Protein AF-0000000074029445 (afdb_homodimer)

Foldseek 3Di:
DPQQDKWKKKFKFFADPPPVVVLVVVCVVVVFAWLAKDWDDDPPDRIIMMITIGRHPPCVVVSQVVLVPDPGTDDMDIDDPDDPCCRVCVVCVVVVND/DPQQDKWKKKFKFFADPPPVVVLVVVCVVVVFAWLAKDWDDDPPDRIIMMITIGRHPPCVVVSQVVLVPDPGTDDMDIDDPDDPCCRVCVVCVVVVND

Solvent-accessible surface area (backbone atoms only — not comparable to full-atom values): 10536 Å² total; per-residue (Å²): 128,80,69,62,54,70,39,39,39,33,33,34,27,52,61,55,79,44,43,67,25,53,57,39,36,50,32,39,76,68,67,40,57,74,60,28,38,42,30,12,40,38,84,97,55,64,34,24,46,33,38,37,33,26,57,41,76,85,46,60,70,57,50,54,55,58,49,64,68,38,84,54,42,76,44,76,46,76,44,85,70,52,52,71,62,52,39,62,36,44,66,36,60,33,57,66,52,124,128,78,69,62,54,72,40,39,40,34,34,34,28,53,60,55,81,43,44,66,24,55,57,38,37,50,32,39,77,66,67,41,57,74,58,27,38,41,29,12,39,39,84,98,55,66,34,24,45,34,37,36,34,27,57,41,76,83,46,60,70,59,50,53,54,57,49,65,67,38,84,53,43,75,42,76,46,75,45,84,70,53,51,71,62,53,39,62,36,44,66,38,60,31,58,65,51,124

pLDDT: mean 91.28, std 11.74, range [33.97, 98.44]

Nearest PDB structures (foldseek):
  5ypw-assembly3_E  TM=9.072E-01  e=1.483E-10  Escherichia coli O157:H7
  6lpi-assembly2_F  TM=9.241E-01  e=6.689E-09  Escherichia coli K-12
  2lvw-assembly1_B  TM=7.719E-01  e=8.130E-08  Escherichia coli K-12
  2pc6-assembly2_D  TM=9.118E-01  e=1.210E-04  Nitrosomonas europaea ATCC 19718
  5l3p-assembly1_z  TM=7.643E-01  e=1.077E-03  Escherichia coli

Structure (mmCIF, N/CA/C/O backbone):
data_AF-0000000074029445-model_v1
#
loop_
_entity.id
_entity.type
_entity.pdbx_description
1 polymer 'Acetolactate synthase small subunit'
#
loop_
_atom_site.group_PDB
_atom_site.id
_atom_site.type_symbol
_atom_site.label_atom_id
_atom_site.label_alt_id
_atom_site.label_comp_id
_atom_site.label_asym_id
_atom_site.label_entity_id
_atom_site.label_seq_id
_atom_site.pdbx_PDB_ins_code
_atom_site.Cartn_x
_atom_site.Cartn_y
_atom_site.Cartn_z
_atom_site.occupancy
_atom_site.B_iso_or_equiv
_atom_site.auth_seq_id
_atom_site.auth_comp_id
_atom_site.auth_asym_id
_atom_site.auth_atom_id
_atom_site.pdbx_PDB_model_num
ATOM 1 N N . MET A 1 1 ? -9.711 -29.031 -3.045 1 33.97 1 MET A N 1
ATOM 2 C CA . MET A 1 1 ? -9.586 -27.734 -3.693 1 33.97 1 MET A CA 1
ATOM 3 C C . MET A 1 1 ? -8.484 -26.906 -3.045 1 33.97 1 MET A C 1
ATOM 5 O O . MET A 1 1 ? -8.602 -26.5 -1.887 1 33.97 1 MET A O 1
ATOM 9 N N . ASP A 1 2 ? -7.293 -27.266 -3.244 1 42.59 2 ASP A N 1
ATOM 10 C CA . ASP A 1 2 ? -6.035 -26.891 -2.605 1 42.59 2 ASP A CA 1
ATOM 11 C C . ASP A 1 2 ? -5.93 -25.375 -2.436 1 42.59 2 ASP A C 1
ATOM 13 O O . ASP A 1 2 ? -6.113 -24.625 -3.395 1 42.59 2 ASP A O 1
ATOM 17 N N . LYS A 1 3 ? -6.605 -24.828 -1.457 1 50.34 3 LYS A N 1
ATOM 18 C CA . LYS A 1 3 ? -6.766 -23.406 -1.164 1 50.34 3 LYS A CA 1
ATOM 19 C C . LYS A 1 3 ? -5.562 -22.609 -1.658 1 50.34 3 LYS A C 1
ATOM 21 O O . LYS A 1 3 ? -4.418 -22.984 -1.422 1 50.34 3 LYS A O 1
ATOM 26 N N . ALA A 1 4 ? -5.688 -22.031 -2.793 1 56.91 4 ALA A N 1
ATOM 27 C CA . ALA A 1 4 ? -4.609 -21.219 -3.361 1 56.91 4 ALA A CA 1
ATOM 28 C C . ALA A 1 4 ? -3.844 -20.484 -2.268 1 56.91 4 ALA A C 1
ATOM 30 O O . ALA A 1 4 ? -4.422 -20.094 -1.248 1 56.91 4 ALA A O 1
ATOM 31 N N . LYS A 1 5 ? -2.596 -20.891 -2.098 1 80.44 5 LYS A N 1
ATOM 32 C CA . LYS A 1 5 ? -1.743 -20.391 -1.024 1 80.44 5 LYS A CA 1
ATOM 33 C C . LYS A 1 5 ? -1.28 -18.969 -1.31 1 80.44 5 LYS A C 1
ATOM 35 O O . LYS A 1 5 ? -1.051 -18.609 -2.465 1 80.44 5 LYS A O 1
ATOM 40 N N . ASP A 1 6 ? -1.439 -18.094 -0.413 1 89.62 6 ASP A N 1
ATOM 41 C CA . ASP A 1 6 ? -0.917 -16.734 -0.501 1 89.62 6 ASP A CA 1
ATOM 42 C C . ASP A 1 6 ? 0.598 -16.734 -0.686 1 89.62 6 ASP A C 1
ATOM 44 O O . ASP A 1 6 ? 1.29 -17.625 -0.168 1 89.62 6 ASP A O 1
ATOM 48 N N . VAL A 1 7 ? 1.01 -15.93 -1.519 1 94.81 7 VAL A N 1
ATOM 49 C CA . VAL A 1 7 ? 2.438 -15.711 -1.737 1 94.81 7 VAL A CA 1
ATOM 50 C C . VAL A 1 7 ? 2.801 -14.266 -1.415 1 94.81 7 VAL A C 1
ATOM 52 O O . VAL A 1 7 ? 1.994 -13.359 -1.623 1 94.81 7 VAL A O 1
ATOM 55 N N . ILE A 1 8 ? 3.969 -14.109 -0.871 1 97.25 8 ILE A N 1
ATOM 56 C CA . ILE A 1 8 ? 4.453 -12.758 -0.604 1 97.25 8 ILE A CA 1
ATOM 57 C C . ILE A 1 8 ? 5.602 -12.43 -1.555 1 97.25 8 ILE A C 1
ATOM 59 O O . ILE A 1 8 ? 6.598 -13.156 -1.615 1 97.25 8 ILE A O 1
ATOM 63 N N . ILE A 1 9 ? 5.387 -11.352 -2.291 1 97.56 9 ILE A N 1
ATOM 64 C CA . ILE A 1 9 ? 6.461 -10.805 -3.113 1 97.56 9 ILE A CA 1
ATOM 65 C C . ILE A 1 9 ? 7.113 -9.625 -2.398 1 97.56 9 ILE A C 1
ATOM 67 O O . ILE A 1 9 ? 6.422 -8.742 -1.884 1 97.56 9 ILE A O 1
ATOM 71 N N . GLN A 1 10 ? 8.383 -9.625 -2.252 1 98.19 10 GLN A N 1
ATOM 72 C CA . GLN A 1 10 ? 9.125 -8.523 -1.638 1 98.19 10 GLN A CA 1
ATOM 73 C C . GLN A 1 10 ? 9.852 -7.695 -2.691 1 98.19 10 GLN A C 1
ATOM 75 O O . GLN A 1 10 ? 10.406 -8.242 -3.65 1 98.19 10 GLN A O 1
ATOM 80 N N . LEU A 1 11 ? 9.82 -6.355 -2.5 1 98.38 11 LEU A N 1
ATOM 81 C CA . LEU A 1 11 ? 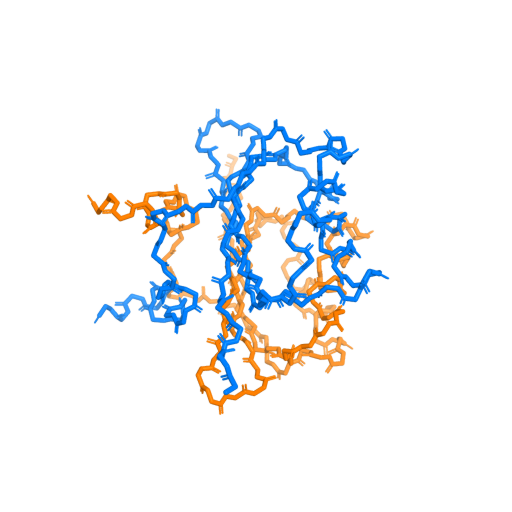10.406 -5.41 -3.443 1 98.38 11 LEU A CA 1
ATOM 82 C C . LEU A 1 11 ? 11.211 -4.34 -2.713 1 98.38 11 LEU A C 1
ATOM 84 O O . LEU A 1 11 ? 10.859 -3.939 -1.603 1 98.38 11 LEU A O 1
ATOM 88 N N . THR A 1 12 ? 12.266 -3.922 -3.377 1 98.31 12 THR A N 1
ATOM 89 C CA . THR A 1 12 ? 12.891 -2.631 -3.092 1 98.31 12 THR A CA 1
ATOM 90 C C . THR A 1 12 ? 12.602 -1.637 -4.215 1 98.31 12 THR A C 1
ATOM 92 O O . THR A 1 12 ? 12.828 -1.937 -5.387 1 98.31 12 THR A O 1
ATOM 95 N N . VAL A 1 13 ? 12.062 -0.475 -3.797 1 98 13 VAL A N 1
ATOM 96 C CA . VAL A 1 13 ? 11.633 0.455 -4.836 1 98 13 VAL A CA 1
ATOM 97 C C . VAL A 1 13 ? 12.141 1.86 -4.512 1 98 13 VAL A C 1
ATOM 99 O O . VAL A 1 13 ? 12.445 2.166 -3.357 1 98 13 VAL A O 1
ATOM 102 N N . ASN A 1 14 ? 12.297 2.688 -5.57 1 96.38 14 ASN A N 1
ATOM 103 C CA . ASN A 1 14 ? 12.508 4.109 -5.332 1 96.38 14 ASN A CA 1
ATOM 104 C C . ASN A 1 14 ? 11.305 4.746 -4.641 1 96.38 14 ASN A C 1
ATOM 106 O O . ASN A 1 14 ? 10.156 4.406 -4.941 1 96.38 14 ASN A O 1
ATOM 110 N N . ASN A 1 15 ? 11.719 5.641 -3.693 1 91.38 15 ASN A N 1
ATOM 111 C CA . ASN A 1 15 ? 10.672 6.27 -2.9 1 91.38 15 ASN A CA 1
ATOM 112 C C . ASN A 1 15 ? 10.312 7.652 -3.441 1 91.38 15 ASN A C 1
ATOM 114 O O . ASN A 1 15 ? 10.898 8.656 -3.037 1 91.38 15 ASN A O 1
ATOM 118 N N . HIS A 1 16 ? 9.391 7.82 -4.316 1 88.88 16 HIS A N 1
ATOM 119 C CA . HIS A 1 16 ? 8.859 9.094 -4.793 1 88.88 16 HIS A CA 1
ATOM 120 C C . HIS A 1 16 ? 7.43 8.938 -5.305 1 88.88 16 HIS A C 1
ATOM 122 O O . HIS A 1 16 ? 6.957 7.816 -5.508 1 88.88 16 HIS A O 1
ATOM 128 N N . ALA A 1 17 ? 6.887 10.055 -5.535 1 86.12 17 ALA A N 1
ATOM 129 C CA . ALA A 1 17 ? 5.496 10.109 -5.98 1 86.12 17 ALA A CA 1
ATOM 130 C C . ALA A 1 17 ? 5.32 9.383 -7.312 1 86.12 17 ALA A C 1
ATOM 132 O O . ALA A 1 17 ? 6.109 9.578 -8.242 1 86.12 17 ALA A O 1
ATOM 133 N N . GLY A 1 18 ? 4.402 8.43 -7.336 1 91.81 18 GLY A N 1
ATOM 134 C CA . GLY A 1 18 ? 4.098 7.738 -8.578 1 91.81 18 GLY A CA 1
ATOM 135 C C . GLY A 1 18 ? 4.469 6.27 -8.555 1 91.81 18 GLY A C 1
ATOM 136 O O . GLY A 1 18 ? 3.854 5.457 -9.25 1 91.81 18 GLY A O 1
ATOM 137 N N . VAL A 1 19 ? 5.473 5.969 -7.82 1 94.88 19 VAL A N 1
ATOM 138 C CA . VAL A 1 19 ? 5.949 4.59 -7.805 1 94.88 19 VAL A CA 1
ATOM 139 C C . VAL A 1 19 ? 4.848 3.668 -7.285 1 94.88 19 VAL A C 1
ATOM 141 O O . VAL A 1 19 ? 4.535 2.652 -7.906 1 94.88 19 VAL A O 1
ATOM 144 N N . MET A 1 20 ? 4.242 4.012 -6.105 1 94.19 20 MET A N 1
ATOM 145 C CA . MET A 1 20 ? 3.182 3.195 -5.527 1 94.19 20 MET A CA 1
ATOM 146 C C . MET A 1 20 ? 2.016 3.047 -6.5 1 94.19 20 MET A C 1
ATOM 148 O O . MET A 1 20 ? 1.471 1.953 -6.66 1 94.19 20 MET A O 1
ATOM 152 N N . SER A 1 21 ? 1.685 4.078 -7.172 1 94.81 21 SER A N 1
ATOM 153 C CA . SER A 1 21 ? 0.575 4.047 -8.125 1 94.81 21 SER A CA 1
ATOM 154 C C . SER A 1 21 ? 0.894 3.154 -9.32 1 94.81 21 SER A C 1
ATOM 156 O O . SER A 1 21 ? 0.022 2.441 -9.812 1 94.81 21 SER A O 1
ATOM 158 N N . ASN A 1 22 ? 2.096 3.236 -9.789 1 95.75 22 ASN A N 1
ATOM 159 C CA . ASN A 1 22 ? 2.51 2.385 -10.898 1 95.75 22 ASN A CA 1
ATOM 160 C C . ASN A 1 22 ? 2.443 0.907 -10.531 1 95.75 22 ASN A C 1
ATOM 162 O O . ASN A 1 22 ? 1.92 0.093 -11.297 1 95.75 22 ASN A O 1
ATOM 166 N N . ILE A 1 23 ? 2.9 0.584 -9.422 1 96.44 23 ILE A N 1
ATOM 167 C CA . ILE A 1 23 ? 2.939 -0.804 -8.977 1 96.44 23 ILE A CA 1
ATOM 168 C C . ILE A 1 23 ? 1.517 -1.316 -8.766 1 96.44 23 ILE A C 1
ATOM 170 O O . ILE A 1 23 ? 1.14 -2.361 -9.305 1 96.44 23 ILE A O 1
ATOM 174 N N . THR A 1 24 ? 0.685 -0.585 -8.008 1 95.56 24 THR A N 1
ATOM 175 C CA . THR A 1 24 ? -0.676 -1.043 -7.754 1 95.56 24 THR A CA 1
ATOM 176 C C . THR A 1 24 ? -1.501 -1.033 -9.039 1 95.56 24 THR A C 1
ATOM 178 O O . THR A 1 24 ? -2.395 -1.864 -9.219 1 95.56 24 THR A O 1
ATOM 181 N N . GLY A 1 25 ? -1.19 -0.139 -9.891 1 95.44 25 GLY A N 1
ATOM 182 C CA . GLY A 1 25 ? -1.844 -0.1 -11.188 1 95.44 25 GLY A CA 1
ATOM 183 C C . GLY A 1 25 ? -1.677 -1.384 -11.977 1 95.44 25 GLY A C 1
ATOM 184 O O . GLY A 1 25 ? -2.605 -1.825 -12.664 1 95.44 25 GLY A O 1
ATOM 185 N N . LEU A 1 26 ? -0.556 -1.95 -11.914 1 94.81 26 LEU A N 1
ATOM 186 C CA . LEU A 1 26 ? -0.286 -3.217 -12.586 1 94.81 26 LEU A CA 1
ATOM 187 C C . LEU A 1 26 ? -1.284 -4.285 -12.156 1 94.81 26 LEU A C 1
ATOM 189 O O . LEU A 1 26 ? -1.782 -5.047 -12.984 1 94.81 26 LEU A O 1
ATOM 193 N N . PHE A 1 27 ? -1.606 -4.328 -10.906 1 93.81 27 PHE A N 1
ATOM 194 C CA . PHE A 1 27 ? -2.484 -5.355 -10.359 1 93.81 27 PHE A CA 1
ATOM 195 C C . PHE A 1 27 ? -3.924 -5.129 -10.805 1 93.81 27 PHE A C 1
ATOM 197 O O . PHE A 1 27 ? -4.668 -6.09 -11.031 1 93.81 27 PHE A O 1
ATOM 204 N N . THR A 1 28 ? -4.266 -3.943 -10.906 1 93.06 28 THR A N 1
ATOM 205 C CA . THR A 1 28 ? -5.609 -3.625 -11.383 1 93.06 28 THR A CA 1
ATOM 206 C C . THR A 1 28 ? -5.734 -3.895 -12.875 1 93.06 28 THR A C 1
ATOM 208 O O . THR A 1 28 ? -6.688 -4.539 -13.32 1 93.06 28 THR A O 1
ATOM 211 N N . ARG A 1 29 ? -4.785 -3.52 -13.656 1 92 29 ARG A N 1
ATOM 212 C CA . ARG A 1 29 ? -4.809 -3.619 -15.117 1 92 29 ARG A CA 1
ATOM 213 C C . ARG A 1 29 ? -4.742 -5.074 -15.562 1 92 29 ARG A C 1
ATOM 215 O O . ARG A 1 29 ? -5.422 -5.469 -16.516 1 92 29 ARG A O 1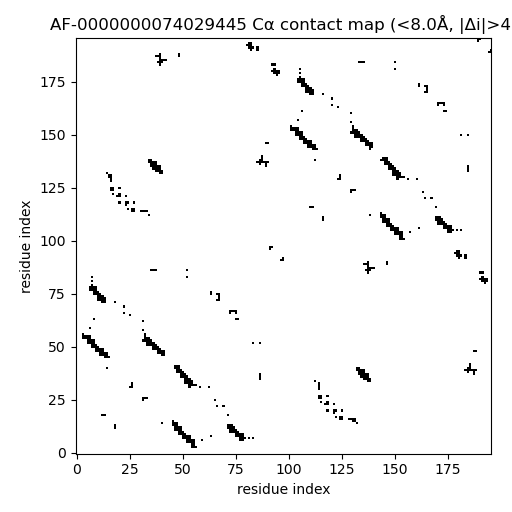
ATOM 222 N N . ARG A 1 30 ? -4.039 -5.906 -14.805 1 89.38 30 ARG A N 1
ATOM 223 C CA . ARG A 1 30 ? -3.834 -7.297 -15.203 1 89.38 30 ARG A CA 1
ATOM 224 C C . ARG A 1 30 ? -4.766 -8.227 -14.43 1 89.38 30 ARG A C 1
ATOM 226 O O . ARG A 1 30 ? -4.695 -9.445 -14.586 1 89.38 30 ARG A O 1
ATOM 233 N N . ALA A 1 31 ? -5.57 -7.543 -13.602 1 88.19 31 ALA A N 1
ATOM 234 C CA . ALA A 1 31 ? -6.57 -8.281 -12.844 1 88.19 31 ALA A CA 1
ATOM 235 C C . ALA A 1 31 ? -5.914 -9.312 -11.93 1 88.19 31 ALA A C 1
ATOM 237 O O . ALA A 1 31 ? -6.324 -10.477 -11.891 1 88.19 31 ALA A O 1
ATOM 238 N N . PHE A 1 32 ? -4.703 -8.898 -11.406 1 88.12 32 PHE A N 1
ATOM 239 C CA . PHE A 1 32 ? -4.07 -9.734 -10.391 1 88.12 32 PHE A CA 1
ATOM 240 C C . PHE A 1 32 ? -4.719 -9.516 -9.031 1 88.12 32 PHE A C 1
ATOM 242 O O . PHE A 1 32 ? -5.152 -8.406 -8.719 1 88.12 32 PHE A O 1
ATOM 249 N N . ASN A 1 33 ? -4.715 -10.555 -8.266 1 86.94 33 ASN A N 1
ATOM 250 C CA . ASN A 1 33 ? -5.336 -10.5 -6.953 1 86.94 33 ASN A CA 1
ATOM 251 C C . ASN A 1 33 ? -4.367 -9.984 -5.891 1 86.94 33 ASN A C 1
ATOM 253 O O . ASN A 1 33 ? -3.555 -10.75 -5.367 1 86.94 33 ASN A O 1
ATOM 257 N N . LEU A 1 34 ? -4.434 -8.719 -5.57 1 92.69 34 LEU A N 1
ATOM 258 C CA . LEU A 1 34 ? -3.635 -8.125 -4.504 1 92.69 34 LEU A CA 1
ATOM 259 C C . LEU A 1 34 ? -4.418 -8.094 -3.193 1 92.69 34 LEU A C 1
ATOM 261 O O . LEU A 1 34 ? -5.418 -7.379 -3.08 1 92.69 34 LEU A O 1
ATOM 265 N N . GLU A 1 35 ? -3.951 -8.781 -2.186 1 91.75 35 GLU A N 1
ATOM 266 C CA . GLU A 1 35 ? -4.688 -8.953 -0.936 1 91.75 35 GLU A CA 1
ATOM 267 C C . GLU A 1 35 ? -4.211 -7.961 0.124 1 91.75 35 GLU A C 1
ATOM 269 O O . GLU A 1 35 ? -4.957 -7.625 1.046 1 91.75 35 GLU A O 1
ATOM 274 N N . GLY A 1 36 ? -2.975 -7.547 0.069 1 95.88 36 GLY A N 1
ATOM 275 C CA . GLY A 1 36 ? -2.404 -6.645 1.057 1 95.88 36 GLY A CA 1
ATOM 276 C C . GLY A 1 36 ? -1.1 -6.016 0.609 1 95.88 36 GLY A C 1
ATOM 277 O O . GLY A 1 36 ? -0.411 -6.555 -0.26 1 95.88 36 GLY A O 1
ATOM 278 N N . ILE A 1 37 ? -0.775 -4.891 1.119 1 97.88 37 ILE A N 1
ATOM 279 C CA . ILE A 1 37 ? 0.471 -4.18 0.849 1 97.88 37 ILE A CA 1
ATOM 280 C C . ILE A 1 37 ? 1.081 -3.691 2.16 1 97.88 37 ILE A C 1
ATOM 282 O O . ILE A 1 37 ? 0.386 -3.111 2.998 1 97.88 37 ILE A O 1
ATOM 286 N N . LEU A 1 38 ? 2.281 -3.973 2.408 1 98.38 38 LEU A N 1
ATOM 287 C CA . LEU A 1 38 ? 3.098 -3.371 3.457 1 98.38 38 LEU A CA 1
ATOM 288 C C . LEU A 1 38 ? 4.309 -2.658 2.861 1 98.38 38 LEU A C 1
ATOM 290 O O . LEU A 1 38 ? 5.18 -3.295 2.266 1 98.38 38 LEU A O 1
ATOM 294 N N . CYS A 1 39 ? 4.305 -1.371 2.959 1 98.31 39 CYS A N 1
ATOM 295 C CA . CYS A 1 39 ? 5.395 -0.57 2.408 1 98.31 39 CYS A CA 1
ATOM 296 C C . CYS A 1 39 ? 5.887 0.453 3.426 1 98.31 39 CYS A C 1
ATOM 298 O O . CYS A 1 39 ? 5.09 1.204 3.992 1 98.31 39 CYS A O 1
ATOM 300 N N . GLY A 1 40 ? 7.098 0.396 3.688 1 97.12 40 GLY A N 1
ATOM 301 C CA . GLY A 1 40 ? 7.738 1.315 4.617 1 97.12 40 GLY A CA 1
ATOM 302 C C . GLY A 1 40 ? 9.031 1.898 4.082 1 97.12 40 GLY A C 1
ATOM 303 O O . GLY A 1 40 ? 9.641 1.339 3.168 1 97.12 40 GLY A O 1
ATOM 304 N N . ARG A 1 41 ? 9.414 2.973 4.621 1 92.69 41 ARG A N 1
ATOM 305 C CA . ARG A 1 41 ? 10.625 3.66 4.18 1 92.69 41 ARG A CA 1
ATOM 306 C C . ARG A 1 41 ? 11.875 3.018 4.781 1 92.69 41 ARG A C 1
ATOM 308 O O . ARG A 1 41 ? 11.844 2.525 5.91 1 92.69 41 ARG A O 1
ATOM 315 N N . LEU A 1 42 ? 12.898 3.023 3.967 1 93.19 42 LEU A N 1
ATOM 316 C CA . LEU A 1 42 ? 14.203 2.654 4.496 1 93.19 42 LEU A CA 1
ATOM 317 C C . LEU A 1 42 ? 14.953 3.885 5 1 93.19 42 LEU A C 1
ATOM 319 O O . LEU A 1 42 ? 15.102 4.871 4.273 1 93.19 42 LEU A O 1
ATOM 323 N N . LYS A 1 43 ? 15.312 3.779 6.227 1 85.56 43 LYS A N 1
ATOM 324 C CA . LYS A 1 43 ? 15.922 4.914 6.91 1 85.56 43 LYS A CA 1
ATOM 325 C C . LYS A 1 43 ? 17.156 5.414 6.148 1 85.56 43 LYS A C 1
ATOM 327 O O . LYS A 1 43 ? 18 4.621 5.746 1 85.56 43 LYS A O 1
ATOM 332 N N . ASN A 1 44 ? 17.156 6.754 5.93 1 88.19 44 ASN A N 1
ATOM 333 C CA . ASN A 1 44 ? 18.297 7.457 5.344 1 88.19 44 ASN A CA 1
ATOM 334 C C . ASN A 1 44 ? 18.547 7.016 3.902 1 88.19 44 ASN A C 1
ATOM 336 O O . ASN A 1 44 ? 19.688 6.953 3.459 1 88.19 44 ASN A O 1
ATOM 340 N N . THR A 1 45 ? 17.578 6.523 3.275 1 91.5 45 THR A N 1
ATOM 341 C CA . THR A 1 45 ? 17.656 6.18 1.86 1 91.5 45 THR A CA 1
ATOM 342 C C . THR A 1 45 ? 16.5 6.805 1.082 1 91.5 45 THR A C 1
ATOM 344 O O . THR A 1 45 ? 15.602 7.41 1.673 1 91.5 45 THR A O 1
ATOM 347 N N . LYS A 1 46 ? 16.594 6.754 -0.221 1 93.06 46 LYS A N 1
ATOM 348 C CA . LYS A 1 46 ? 15.508 7.188 -1.103 1 93.06 46 LYS A CA 1
ATOM 349 C C . LYS A 1 46 ? 14.734 5.996 -1.651 1 93.06 46 LYS A C 1
ATOM 351 O O . LYS A 1 46 ? 14.188 6.055 -2.758 1 93.06 46 LYS A O 1
ATOM 356 N N . THR A 1 47 ? 14.852 4.902 -0.875 1 97 47 THR A N 1
ATOM 357 C CA . THR A 1 47 ? 14.18 3.678 -1.293 1 97 47 THR A CA 1
ATOM 358 C C . THR A 1 47 ? 13.227 3.189 -0.211 1 97 47 THR A C 1
ATOM 360 O O . THR A 1 47 ? 13.281 3.648 0.931 1 97 47 THR A O 1
ATOM 363 N N . SER A 1 48 ? 12.305 2.348 -0.601 1 97.19 48 SER A N 1
ATOM 364 C CA . SER A 1 48 ? 11.336 1.73 0.3 1 97.19 48 SER A CA 1
ATOM 365 C C . SER A 1 48 ? 11.312 0.215 0.128 1 97.19 48 SER A C 1
ATOM 367 O O . SER A 1 48 ? 1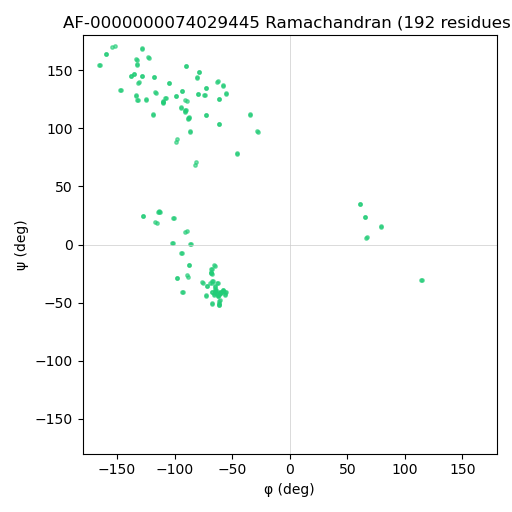1.617 -0.298 -0.95 1 97.19 48 SER A O 1
ATOM 369 N N . LYS A 1 49 ? 11.109 -0.454 1.211 1 97.69 49 LYS A N 1
ATOM 370 C CA . LYS A 1 49 ? 10.844 -1.89 1.18 1 97.69 49 LYS A CA 1
ATOM 371 C C . LYS A 1 49 ? 9.344 -2.172 1.15 1 97.69 49 LYS A C 1
ATOM 373 O O . LYS A 1 49 ? 8.578 -1.553 1.89 1 97.69 49 LYS A O 1
ATOM 378 N N . MET A 1 50 ? 8.969 -3.051 0.227 1 98.38 50 MET A N 1
ATOM 379 C CA . MET A 1 50 ? 7.551 -3.33 0.005 1 98.38 50 MET A CA 1
ATOM 380 C C . MET A 1 50 ? 7.293 -4.832 -0.022 1 98.38 50 MET A C 1
ATOM 382 O O . MET A 1 50 ? 8.086 -5.594 -0.578 1 98.38 50 MET A O 1
ATOM 386 N N . TYR A 1 51 ? 6.223 -5.23 0.575 1 98.19 51 TYR A N 1
ATOM 387 C CA . TYR A 1 51 ? 5.746 -6.609 0.568 1 98.19 51 TYR A CA 1
ATOM 388 C C . TYR A 1 51 ? 4.312 -6.688 0.051 1 98.19 51 TYR A C 1
ATOM 390 O O . TYR A 1 51 ? 3.428 -5.992 0.551 1 98.19 51 TYR A O 1
ATOM 398 N N . LEU A 1 52 ? 4.109 -7.449 -0.919 1 97.31 52 LEU A N 1
ATOM 399 C CA . LEU A 1 52 ? 2.805 -7.633 -1.543 1 97.31 52 LEU A CA 1
ATOM 400 C C . LEU A 1 52 ? 2.25 -9.023 -1.245 1 97.31 52 LEU A C 1
ATOM 402 O O . LEU A 1 52 ? 2.906 -10.031 -1.516 1 97.31 52 LEU A O 1
ATOM 406 N N . LEU A 1 53 ? 1.085 -9.039 -0.657 1 96.38 53 LEU A N 1
ATOM 407 C CA . LEU A 1 53 ? 0.393 -10.305 -0.442 1 96.38 53 LEU A CA 1
ATOM 408 C C . LEU A 1 53 ? -0.511 -10.641 -1.625 1 96.38 53 LEU A C 1
ATOM 410 O O . LEU A 1 53 ? -1.473 -9.914 -1.898 1 96.38 53 LEU A O 1
ATOM 414 N N . ILE A 1 54 ? -0.188 -11.672 -2.27 1 93.44 54 ILE A N 1
ATOM 415 C CA . ILE A 1 54 ? -0.914 -12.062 -3.475 1 93.44 54 ILE A CA 1
ATOM 416 C C . ILE A 1 54 ? -1.595 -13.406 -3.258 1 93.44 54 ILE A C 1
ATOM 418 O O . ILE A 1 54 ? -0.983 -14.344 -2.73 1 93.44 54 ILE A O 1
ATOM 422 N N . ASN A 1 55 ? -2.859 -13.43 -3.588 1 86.5 55 ASN A N 1
ATOM 423 C CA . ASN A 1 55 ? -3.5 -14.742 -3.645 1 86.5 55 ASN A CA 1
ATOM 424 C C . ASN A 1 55 ? -3.043 -15.539 -4.863 1 86.5 55 ASN A C 1
ATOM 426 O O . ASN A 1 55 ? -3.244 -15.109 -6 1 86.5 55 ASN A O 1
ATOM 430 N N . ASN A 1 56 ? -2.326 -16.547 -4.555 1 76.75 56 ASN A N 1
ATOM 431 C CA . ASN A 1 56 ? -1.665 -17.328 -5.598 1 76.75 56 ASN A CA 1
ATOM 432 C C . ASN A 1 56 ? -2.676 -17.953 -6.555 1 76.75 56 ASN A C 1
ATOM 434 O O . ASN A 1 56 ? -3.393 -18.875 -6.188 1 76.75 56 ASN A O 1
ATOM 438 N N . ASP A 1 57 ? -2.77 -17.375 -7.691 1 77.5 57 ASP A N 1
ATOM 439 C CA . ASP A 1 57 ? -3.59 -18 -8.727 1 77.5 57 ASP A CA 1
ATOM 440 C C . ASP A 1 57 ? -2.729 -18.5 -9.883 1 77.5 57 ASP A C 1
ATOM 442 O O . ASP A 1 57 ? -3.139 -18.438 -11.047 1 77.5 57 ASP A O 1
ATOM 446 N N . ASN A 1 58 ? -1.556 -18.828 -9.648 1 81.38 58 ASN A N 1
ATOM 447 C CA . ASN A 1 58 ? -0.644 -19.438 -10.602 1 81.38 58 ASN A CA 1
ATOM 448 C C . ASN A 1 58 ? -0.051 -18.406 -11.555 1 81.38 58 ASN A C 1
ATOM 450 O O . ASN A 1 58 ? 0.432 -18.75 -12.633 1 81.38 58 ASN A O 1
ATOM 454 N N . ARG A 1 59 ? -0.156 -17.203 -11.211 1 90.81 59 ARG A N 1
ATOM 455 C CA . ARG A 1 59 ? 0.355 -16.156 -12.094 1 90.81 59 ARG A CA 1
ATOM 456 C C . ARG A 1 59 ? 1.489 -15.383 -11.43 1 90.81 59 ARG A C 1
ATOM 458 O O . ARG A 1 59 ? 1.864 -14.297 -11.883 1 90.81 59 ARG A O 1
ATOM 465 N N . ILE A 1 60 ? 2.061 -15.969 -10.438 1 93.81 60 ILE A N 1
ATOM 466 C CA . ILE A 1 60 ? 3.1 -15.305 -9.656 1 93.81 60 ILE A CA 1
ATOM 467 C C . ILE A 1 60 ? 4.297 -14.992 -10.555 1 93.81 60 ILE A C 1
ATOM 469 O O . ILE A 1 60 ? 4.852 -13.891 -10.492 1 93.81 60 ILE A O 1
ATOM 473 N N . ASP A 1 61 ? 4.66 -15.914 -11.352 1 94.06 61 ASP A N 1
ATOM 474 C CA . ASP A 1 61 ? 5.793 -15.711 -12.25 1 94.06 61 ASP A CA 1
ATOM 475 C C . ASP A 1 61 ? 5.535 -14.539 -13.203 1 94.06 61 ASP A C 1
ATOM 477 O O . ASP A 1 61 ? 6.449 -13.766 -13.508 1 94.06 61 ASP A O 1
ATOM 481 N N . GLN A 1 62 ? 4.359 -14.445 -13.68 1 95.19 62 GLN A N 1
ATOM 482 C CA . GLN A 1 62 ? 3.977 -13.359 -14.57 1 95.19 62 GLN A CA 1
ATOM 483 C C . GLN A 1 62 ? 4.027 -12.016 -13.844 1 95.19 62 GLN A C 1
ATOM 485 O O . GLN A 1 62 ? 4.48 -11.016 -14.406 1 95.19 62 GLN A O 1
ATOM 490 N N . ILE A 1 63 ? 3.541 -12.078 -12.602 1 95.75 63 ILE A N 1
ATOM 491 C CA . ILE A 1 63 ? 3.547 -10.859 -11.797 1 95.75 63 ILE A CA 1
ATOM 492 C C . ILE A 1 63 ? 4.98 -10.375 -11.602 1 95.75 63 ILE A C 1
ATOM 494 O O . ILE A 1 63 ? 5.285 -9.211 -11.844 1 95.75 63 ILE A O 1
ATOM 498 N N . VAL A 1 64 ? 5.84 -11.25 -11.156 1 96.81 64 VAL A N 1
ATOM 499 C CA . VAL A 1 64 ? 7.242 -10.93 -10.914 1 96.81 64 VAL A CA 1
ATOM 500 C C . VAL A 1 64 ? 7.875 -10.383 -12.195 1 96.81 64 VAL A C 1
ATOM 502 O O . VAL A 1 64 ? 8.594 -9.383 -12.164 1 96.81 64 VAL A O 1
ATOM 505 N N . LYS A 1 65 ? 7.586 -10.984 -13.266 1 96.94 65 LYS A N 1
ATOM 506 C CA . LYS A 1 65 ? 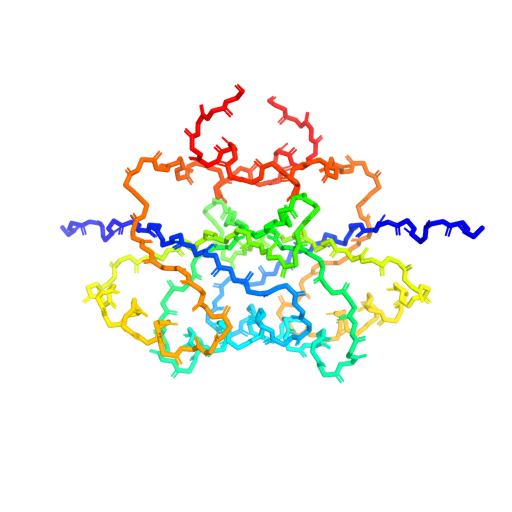8.133 -10.57 -14.555 1 96.94 65 LYS A CA 1
ATOM 507 C C . LYS A 1 65 ? 7.715 -9.141 -14.891 1 96.94 65 LYS A C 1
ATOM 509 O O . LYS A 1 65 ? 8.531 -8.344 -15.359 1 96.94 65 LYS A O 1
ATOM 514 N N . GLN A 1 66 ? 6.457 -8.828 -14.75 1 97 66 GLN A N 1
ATOM 515 C CA . GLN A 1 66 ? 5.941 -7.496 -15.055 1 97 66 GLN A CA 1
ATOM 516 C C . GLN A 1 66 ? 6.531 -6.453 -14.109 1 97 66 GLN A C 1
ATOM 518 O O . GLN A 1 66 ? 6.828 -5.328 -14.523 1 97 66 GLN A O 1
ATOM 523 N N . LEU A 1 67 ? 6.699 -6.82 -12.82 1 97.69 67 LEU A N 1
ATOM 524 C CA . LEU A 1 67 ? 7.262 -5.902 -11.836 1 97.69 67 LEU A CA 1
ATOM 525 C C . LEU A 1 67 ? 8.711 -5.562 -12.18 1 97.69 67 LEU A C 1
ATOM 527 O O . LEU A 1 67 ? 9.141 -4.422 -11.992 1 97.69 67 LEU A O 1
ATOM 531 N N . LYS A 1 68 ? 9.445 -6.492 -12.695 1 97.69 68 LYS A N 1
ATOM 532 C CA . LYS A 1 68 ? 10.852 -6.312 -13.039 1 97.69 68 LYS A CA 1
ATOM 533 C C . LYS A 1 68 ? 11.008 -5.301 -14.172 1 97.69 68 LYS A C 1
ATOM 535 O O . LYS A 1 68 ? 12.078 -4.703 -14.336 1 97.69 68 LYS A O 1
ATOM 540 N N . LYS A 1 69 ? 9.984 -5.059 -14.836 1 97.38 69 LYS A N 1
ATOM 541 C CA . LYS A 1 69 ? 10.039 -4.164 -15.992 1 97.38 69 LYS A CA 1
ATOM 542 C C . LYS A 1 69 ? 9.836 -2.711 -15.562 1 97.38 69 LYS A C 1
ATOM 544 O O . LYS A 1 69 ? 10.117 -1.789 -16.328 1 97.38 69 LYS A O 1
ATOM 549 N N . LEU A 1 70 ? 9.336 -2.533 -14.461 1 97.31 70 LEU A N 1
ATOM 550 C CA . LEU A 1 70 ? 9.086 -1.178 -13.977 1 97.31 70 LEU A CA 1
ATOM 551 C C . LEU A 1 70 ? 10.398 -0.493 -13.594 1 97.31 70 LEU A C 1
ATOM 553 O O . LEU A 1 70 ? 11.203 -1.055 -12.844 1 97.31 70 LEU A O 1
ATOM 557 N N . TYR A 1 71 ? 10.539 0.654 -13.984 1 97 71 TYR A N 1
ATOM 558 C CA . TYR A 1 71 ? 11.766 1.417 -13.812 1 97 71 TYR A CA 1
ATOM 559 C C . TYR A 1 71 ? 12.102 1.581 -12.336 1 97 71 TYR A C 1
ATOM 561 O O . TYR A 1 71 ? 13.273 1.502 -11.945 1 97 71 TYR A O 1
ATOM 569 N N . ASP A 1 72 ? 11.164 1.843 -11.539 1 97.62 72 ASP A N 1
ATOM 570 C CA . ASP A 1 72 ? 11.398 2.225 -10.148 1 97.62 72 ASP A CA 1
ATOM 571 C C . ASP A 1 72 ? 11.523 0.995 -9.258 1 97.62 72 ASP A C 1
ATOM 573 O O . ASP A 1 72 ? 11.727 1.118 -8.047 1 97.62 72 ASP A O 1
ATOM 577 N N . VAL A 1 73 ? 11.414 -0.195 -9.828 1 98.38 73 VAL A N 1
ATOM 578 C CA . VAL A 1 73 ? 11.602 -1.436 -9.086 1 98.38 73 VAL A CA 1
ATOM 579 C C . VAL A 1 73 ? 13.07 -1.862 -9.156 1 98.38 73 VAL A C 1
ATOM 581 O O . VAL A 1 73 ? 13.562 -2.227 -10.227 1 98.38 73 VAL A O 1
ATOM 584 N N . LEU A 1 74 ? 13.711 -1.846 -8.016 1 98.38 74 LEU A N 1
ATOM 585 C CA . LEU A 1 74 ? 15.141 -2.105 -7.953 1 98.38 74 LEU A CA 1
ATOM 586 C C . LEU A 1 74 ? 15.414 -3.582 -7.688 1 98.38 74 LEU A C 1
ATOM 588 O O . LEU A 1 74 ? 16.391 -4.137 -8.195 1 98.38 74 LEU A O 1
ATOM 592 N N . GLU A 1 75 ? 14.688 -4.16 -6.867 1 98.12 75 GLU A N 1
ATOM 593 C CA . GLU A 1 75 ? 14.758 -5.578 -6.531 1 98.12 75 GLU A CA 1
ATOM 594 C C . GLU A 1 75 ? 13.359 -6.188 -6.414 1 98.12 75 GLU A C 1
ATOM 596 O O . GLU A 1 75 ? 12.422 -5.52 -5.977 1 98.12 75 GLU A O 1
ATOM 601 N N . VAL A 1 76 ? 13.242 -7.41 -6.82 1 98.38 76 VAL A N 1
ATOM 602 C CA . VAL A 1 76 ? 11.984 -8.148 -6.691 1 98.38 76 VAL A CA 1
ATOM 603 C C . VAL A 1 76 ? 12.281 -9.625 -6.445 1 98.38 76 VAL A C 1
ATOM 605 O O . VAL A 1 76 ? 13.156 -10.203 -7.094 1 98.38 76 VAL A O 1
ATOM 608 N N . SER A 1 77 ? 11.602 -10.211 -5.457 1 97.25 77 SER A N 1
ATOM 609 C CA . SER A 1 77 ? 11.742 -11.633 -5.184 1 97.25 77 SER A CA 1
ATOM 610 C C . SER A 1 77 ? 10.555 -12.164 -4.383 1 97.25 77 SER A C 1
ATOM 612 O O . SER A 1 77 ? 9.781 -11.391 -3.818 1 97.25 77 SER A O 1
ATOM 614 N N . ILE A 1 78 ? 10.438 -13.469 -4.383 1 96.56 78 ILE A N 1
ATOM 615 C CA . ILE A 1 78 ? 9.445 -14.109 -3.523 1 96.56 78 ILE A CA 1
ATOM 616 C C . ILE A 1 78 ? 9.977 -14.188 -2.094 1 96.56 78 ILE A C 1
ATOM 618 O O . ILE A 1 78 ? 11.148 -14.516 -1.875 1 96.56 78 ILE A O 1
ATOM 622 N N . CYS A 1 79 ? 9.227 -13.773 -1.204 1 96.88 79 CYS A N 1
ATOM 623 C CA . CYS A 1 79 ? 9.625 -13.867 0.196 1 96.88 79 CYS A CA 1
ATOM 624 C C . CYS A 1 79 ? 9.227 -15.203 0.795 1 96.88 79 CYS A C 1
ATOM 626 O O . CYS A 1 79 ? 8.055 -15.43 1.113 1 96.88 79 CYS A O 1
ATOM 628 N N . GLU A 1 80 ? 10.141 -16.016 1.048 1 92.44 80 GLU A N 1
ATOM 629 C CA . GLU A 1 80 ? 9.875 -17.375 1.513 1 92.44 80 GLU A CA 1
ATOM 630 C C . GLU A 1 80 ? 9.773 -17.422 3.035 1 92.44 80 GLU A C 1
ATOM 632 O O . GLU A 1 80 ? 9.102 -18.297 3.588 1 92.44 80 GLU A O 1
ATOM 637 N N . ASN A 1 81 ? 10.383 -16.594 3.707 1 92.31 81 ASN A N 1
ATOM 638 C CA . ASN A 1 81 ? 10.43 -16.641 5.164 1 92.31 81 ASN A CA 1
ATOM 639 C C . ASN A 1 81 ? 9.703 -15.453 5.793 1 92.31 81 ASN A C 1
ATOM 641 O O . ASN A 1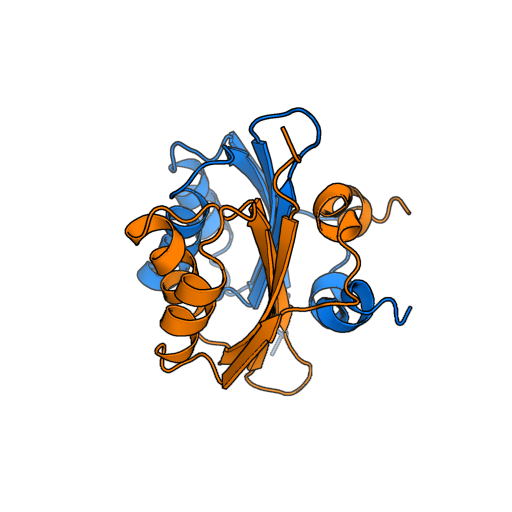 81 ? 10.039 -15.031 6.902 1 92.31 81 ASN A O 1
ATOM 645 N N . CYS A 1 82 ? 8.781 -14.992 5.121 1 95.5 82 CYS A N 1
ATOM 646 C CA . CYS A 1 82 ? 8.047 -13.844 5.641 1 95.5 82 CYS A CA 1
ATOM 647 C C . CYS A 1 82 ? 6.859 -14.289 6.48 1 95.5 82 CYS A C 1
ATOM 649 O O . CYS A 1 82 ? 6.383 -15.414 6.34 1 95.5 82 CYS A O 1
ATOM 651 N N . ASP A 1 83 ? 6.457 -13.453 7.406 1 94.62 83 ASP A N 1
ATOM 652 C CA . ASP A 1 83 ? 5.316 -13.719 8.273 1 94.62 83 ASP A CA 1
ATOM 653 C C . ASP A 1 83 ? 4.016 -13.227 7.637 1 94.62 83 ASP A C 1
ATOM 655 O O . ASP A 1 83 ? 3.705 -12.039 7.688 1 94.62 83 ASP A O 1
ATOM 659 N N . TYR A 1 84 ? 3.182 -14.109 7.207 1 93 84 TYR A N 1
ATOM 660 C CA . TYR A 1 84 ? 1.925 -13.805 6.535 1 93 84 TYR A CA 1
ATOM 661 C C . TYR A 1 84 ? 0.93 -13.164 7.496 1 93 84 TYR A C 1
ATOM 663 O O . TYR A 1 84 ? 0.028 -12.438 7.078 1 93 84 TYR A O 1
ATOM 671 N N . ASN A 1 85 ? 1.135 -13.453 8.75 1 93.44 85 ASN A N 1
ATOM 672 C CA . ASN A 1 85 ? 0.15 -13.047 9.742 1 93.44 85 ASN A CA 1
ATOM 673 C C . ASN A 1 85 ? 0.115 -11.531 9.906 1 93.44 85 ASN A C 1
ATOM 675 O O . ASN A 1 85 ? -0.876 -10.977 10.383 1 93.44 85 ASN A O 1
ATOM 679 N N . ILE A 1 86 ? 1.169 -10.891 9.523 1 96 86 ILE A N 1
ATOM 680 C CA . ILE A 1 86 ? 1.249 -9.445 9.688 1 96 86 ILE A CA 1
ATOM 681 C C . ILE A 1 86 ? 0.157 -8.766 8.867 1 96 86 ILE A C 1
ATOM 683 O O . ILE A 1 86 ? -0.456 -7.793 9.312 1 96 86 ILE A O 1
ATOM 687 N N . PHE A 1 87 ? -0.171 -9.344 7.742 1 96.69 87 PHE A N 1
ATOM 688 C CA . PHE A 1 87 ? -1.186 -8.773 6.863 1 96.69 87 PHE A CA 1
ATOM 689 C C . PHE A 1 87 ? -2.566 -8.859 7.504 1 96.69 87 PHE A C 1
ATOM 691 O O . PHE A 1 87 ? -3.432 -8.023 7.242 1 96.69 87 PHE A O 1
ATOM 698 N N . ASP A 1 88 ? -2.705 -9.805 8.398 1 95.44 88 ASP A N 1
ATOM 699 C CA . ASP A 1 88 ? -4.008 -10.008 9.031 1 95.44 88 ASP A CA 1
ATOM 700 C C . ASP A 1 88 ? -4.109 -9.242 10.344 1 95.44 88 ASP A C 1
ATOM 702 O O . ASP A 1 88 ? -5.195 -9.125 10.914 1 95.44 88 ASP A O 1
ATOM 706 N N . ASN A 1 89 ? -3.01 -8.664 10.766 1 95.19 89 ASN A N 1
ATOM 707 C CA . ASN A 1 89 ? -2.969 -8.047 12.086 1 95.19 89 ASN A CA 1
ATOM 708 C C . ASN A 1 89 ? -2.471 -6.609 12.023 1 95.19 89 ASN A C 1
ATOM 710 O O . ASN A 1 89 ? -1.98 -6.07 13.016 1 95.19 89 ASN A O 1
ATOM 714 N N . VAL A 1 90 ? -2.625 -5.957 10.891 1 96.56 90 VAL A N 1
ATOM 715 C CA . VAL A 1 90 ? -2.117 -4.609 10.664 1 96.56 90 VAL A CA 1
ATOM 716 C C . VAL A 1 90 ? -2.746 -3.646 11.672 1 96.56 90 VAL A C 1
ATOM 718 O O . VAL A 1 90 ? -2.055 -2.814 12.266 1 96.56 90 VAL A O 1
ATOM 721 N N . HIS A 1 91 ? -4.066 -3.861 11.883 1 95.38 91 HIS A N 1
ATOM 722 C CA . HIS A 1 91 ? -4.777 -2.967 12.789 1 95.38 91 HIS A CA 1
ATOM 723 C C . HIS A 1 91 ? -4.266 -3.115 14.219 1 95.38 91 HIS A C 1
ATOM 725 O O . HIS A 1 91 ? -4.016 -2.117 14.898 1 95.38 91 HIS A O 1
ATOM 731 N N . GLU A 1 92 ? -4.074 -4.297 14.578 1 95 92 GLU A N 1
ATOM 732 C CA . GLU A 1 92 ? -3.57 -4.562 15.922 1 95 92 GLU A CA 1
ATOM 733 C C . GLU A 1 92 ? -2.162 -4.008 16.109 1 95 92 GLU A C 1
ATOM 735 O O . GLU A 1 92 ? -1.844 -3.432 17.156 1 95 92 GLU A O 1
ATOM 740 N N . LEU A 1 93 ? -1.329 -4.145 15.141 1 94.88 93 LEU A N 1
ATOM 741 C CA . LEU A 1 93 ? 0.048 -3.666 15.18 1 94.88 93 LEU A CA 1
ATOM 742 C C . LEU A 1 93 ? 0.092 -2.145 15.273 1 94.88 93 LEU A C 1
ATOM 744 O O . LEU A 1 93 ? 0.853 -1.59 16.062 1 94.88 93 LEU A O 1
ATOM 748 N N . MET A 1 94 ? -0.788 -1.516 14.547 1 96.88 94 MET A N 1
ATOM 749 C CA . MET A 1 94 ? -0.78 -0.057 14.477 1 96.88 94 MET A CA 1
ATOM 750 C C . MET A 1 94 ? -1.357 0.554 15.742 1 96.88 94 MET A C 1
ATOM 752 O O . MET A 1 94 ? -0.92 1.621 16.188 1 96.88 94 MET A O 1
ATOM 756 N N . GLN A 1 95 ? -2.281 -0.119 16.328 1 93.31 95 GLN A N 1
ATOM 757 C CA . GLN A 1 95 ? -2.943 0.396 17.516 1 93.31 95 GLN A CA 1
ATOM 758 C C . GLN A 1 95 ? -2.227 -0.062 18.781 1 93.31 95 GLN A C 1
ATOM 760 O O . GLN A 1 95 ? -2.652 0.262 19.891 1 93.31 95 GLN A O 1
ATOM 765 N N . GLY A 1 96 ? -1.143 -0.586 18.594 1 83.94 96 GLY A N 1
ATOM 766 C CA . GLY A 1 96 ? -0.35 -0.999 19.734 1 83.94 96 GLY A CA 1
ATOM 767 C C . GLY A 1 96 ? -0.977 -2.139 20.516 1 83.94 96 GLY A C 1
ATOM 768 O O . GLY A 1 96 ? -0.639 -2.361 21.688 1 83.94 96 GLY A O 1
ATOM 769 N N . LYS A 1 97 ? -2.029 -2.711 20.078 1 69.19 97 LYS A N 1
ATOM 770 C CA . LYS A 1 97 ? -2.682 -3.803 20.781 1 69.19 97 LYS A CA 1
ATOM 771 C C . LYS A 1 97 ? -2.008 -5.137 20.484 1 69.19 97 LYS A C 1
ATOM 773 O O . LYS A 1 97 ? -1.868 -5.52 19.328 1 69.19 97 LYS A O 1
ATOM 778 N N . GLN A 1 98 ? -0.738 -5.406 20.938 1 47.44 98 GLN A N 1
ATOM 779 C CA . GLN A 1 98 ? -0.085 -6.703 20.766 1 47.44 98 GLN A CA 1
ATOM 780 C C . GLN A 1 98 ? -0.902 -7.82 21.406 1 47.44 98 GLN A C 1
ATOM 782 O O . GLN A 1 98 ? -1.601 -7.598 22.391 1 47.44 98 GLN A O 1
ATOM 787 N N . MET B 1 1 ? 12.75 25.297 11.812 1 34.72 1 MET B N 1
ATOM 788 C CA . MET B 1 1 ? 12.07 24.734 10.648 1 34.72 1 MET B CA 1
ATOM 789 C C . MET B 1 1 ? 11.297 23.484 11.023 1 34.72 1 MET B C 1
ATOM 791 O O . MET B 1 1 ? 11.891 22.453 11.375 1 34.72 1 MET B O 1
ATOM 795 N N . ASP B 1 2 ? 10.258 23.625 11.711 1 43.06 2 ASP B N 1
ATOM 796 C CA . ASP B 1 2 ? 9.438 22.688 12.469 1 43.06 2 ASP B CA 1
ATOM 797 C C . ASP B 1 2 ? 9.148 21.422 11.664 1 43.06 2 ASP B C 1
ATOM 799 O O . ASP B 1 2 ? 8.727 21.5 10.508 1 43.06 2 ASP B O 1
ATOM 803 N N . LYS B 1 3 ? 10.086 20.531 11.594 1 50.91 3 LYS B N 1
ATOM 804 C CA . LYS B 1 3 ? 10.125 19.297 10.805 1 50.91 3 LYS B CA 1
ATOM 805 C C . LYS B 1 3 ? 8.711 18.766 10.547 1 50.91 3 LYS B C 1
ATOM 807 O O . LYS B 1 3 ? 7.898 18.688 11.469 1 50.91 3 LYS B O 1
ATOM 812 N N . ALA B 1 4 ? 8.18 19.078 9.43 1 57.16 4 ALA B N 1
ATOM 813 C CA . ALA B 1 4 ? 6.84 18.609 9.07 1 57.16 4 ALA B CA 1
ATOM 814 C C . ALA B 1 4 ? 6.578 17.219 9.625 1 57.16 4 ALA B C 1
ATOM 816 O O . ALA B 1 4 ? 7.492 16.391 9.703 1 57.16 4 ALA B O 1
ATOM 817 N N . LYS B 1 5 ? 5.68 17.172 10.586 1 80.56 5 LYS B N 1
ATOM 818 C CA . LYS B 1 5 ? 5.391 15.945 11.328 1 80.56 5 LYS B CA 1
ATOM 819 C C . LYS B 1 5 ? 4.578 14.969 10.477 1 80.56 5 LYS B C 1
ATOM 821 O O . LYS B 1 5 ? 3.732 15.383 9.688 1 80.56 5 LYS B O 1
ATOM 826 N N . ASP B 1 6 ? 4.992 13.781 10.383 1 89.62 6 ASP B N 1
ATOM 827 C CA . ASP B 1 6 ? 4.246 12.719 9.719 1 89.62 6 ASP B CA 1
ATOM 828 C C . ASP B 1 6 ? 2.867 12.539 10.344 1 89.62 6 ASP B C 1
ATOM 830 O O . ASP B 1 6 ? 2.701 12.727 11.555 1 89.62 6 ASP B O 1
ATOM 834 N N . VAL B 1 7 ? 1.949 12.391 9.523 1 94.88 7 VAL B N 1
ATOM 835 C CA . VAL B 1 7 ? 0.588 12.086 9.953 1 94.88 7 VAL B CA 1
ATOM 836 C C . VAL B 1 7 ? 0.158 10.734 9.398 1 94.88 7 VAL B C 1
ATOM 838 O O . VAL B 1 7 ? 0.567 10.344 8.297 1 94.88 7 VAL B O 1
ATOM 841 N N . ILE B 1 8 ? -0.603 10.047 10.195 1 97.25 8 ILE B N 1
ATOM 842 C CA . ILE B 1 8 ? -1.146 8.773 9.734 1 97.25 8 ILE B CA 1
ATOM 843 C C . ILE B 1 8 ? -2.652 8.898 9.516 1 97.25 8 ILE B C 1
ATOM 845 O O . ILE B 1 8 ? -3.385 9.281 10.438 1 97.25 8 ILE B O 1
ATOM 849 N N . ILE B 1 9 ? -3.033 8.617 8.281 1 97.56 9 ILE B N 1
ATOM 850 C CA . ILE B 1 9 ? -4.457 8.523 7.977 1 97.56 9 ILE B CA 1
ATOM 851 C C . ILE B 1 9 ? -4.891 7.059 7.969 1 97.56 9 ILE B C 1
ATOM 853 O O . ILE B 1 9 ? -4.223 6.211 7.375 1 97.56 9 ILE B O 1
ATOM 857 N N . GLN B 1 10 ? -5.895 6.715 8.68 1 98.19 10 GLN B N 1
ATOM 858 C CA . GLN B 1 10 ? -6.438 5.359 8.719 1 98.19 10 GLN B CA 1
ATOM 859 C C . GLN B 1 10 ? -7.738 5.27 7.918 1 98.19 10 GLN B C 1
ATOM 861 O O . GLN B 1 10 ? -8.57 6.18 7.969 1 98.19 10 GLN B O 1
ATOM 866 N N . LEU B 1 11 ? -7.875 4.156 7.164 1 98.44 11 LEU B N 1
ATOM 867 C CA . LEU B 1 11 ? -9.023 3.934 6.289 1 98.44 11 LEU B CA 1
ATOM 868 C C . LEU B 1 11 ? -9.555 2.514 6.441 1 98.44 11 LEU B C 1
ATOM 870 O O . LEU B 1 11 ? -8.789 1.579 6.68 1 98.44 11 LEU B O 1
ATOM 874 N N . THR B 1 12 ? -10.859 2.412 6.289 1 98.31 12 THR B N 1
ATOM 875 C CA . THR B 1 12 ? -11.5 1.147 5.945 1 98.31 12 THR B CA 1
ATOM 876 C C . THR B 1 12 ? -12.008 1.175 4.508 1 98.31 12 THR B C 1
ATOM 878 O O . THR B 1 12 ? -12.719 2.102 4.113 1 98.31 12 THR B O 1
ATOM 881 N N . VAL B 1 13 ? -11.57 0.151 3.752 1 98 13 VAL B N 1
ATOM 882 C CA . VAL B 1 13 ? -11.906 0.202 2.332 1 98 13 VAL B CA 1
ATOM 883 C C . VAL B 1 13 ? -12.453 -1.152 1.881 1 98 13 VAL B C 1
ATOM 885 O O . VAL B 1 13 ? -12.203 -2.174 2.527 1 98 13 VAL B O 1
ATOM 888 N N . ASN B 1 14 ? -13.266 -1.127 0.804 1 96.44 14 ASN B N 1
ATOM 889 C CA . ASN B 1 14 ? -13.609 -2.383 0.145 1 96.44 14 ASN B CA 1
ATOM 890 C C . ASN B 1 14 ? -12.367 -3.066 -0.43 1 96.44 14 ASN B C 1
ATOM 892 O O . ASN B 1 14 ? -11.461 -2.398 -0.935 1 96.44 14 ASN B O 1
ATOM 896 N N . ASN B 1 15 ? -12.438 -4.422 -0.243 1 91.5 15 ASN B N 1
ATOM 897 C CA . ASN B 1 15 ? -11.281 -5.195 -0.687 1 91.5 15 ASN B CA 1
ATOM 898 C C . ASN B 1 15 ? -11.523 -5.816 -2.061 1 91.5 15 ASN B C 1
ATOM 900 O O . ASN B 1 15 ? -11.969 -6.957 -2.162 1 91.5 15 ASN B O 1
ATOM 904 N N . HIS B 1 16 ? -11.25 -5.191 -3.139 1 89.38 16 HIS B N 1
ATOM 905 C CA . HIS B 1 16 ? -11.297 -5.73 -4.492 1 89.38 16 HIS B CA 1
ATOM 906 C C . HIS B 1 16 ? -10.305 -5.016 -5.406 1 89.38 16 HIS B C 1
ATOM 908 O O . HIS B 1 16 ? -9.773 -3.959 -5.047 1 89.38 16 HIS B O 1
ATOM 914 N N . ALA B 1 17 ? -10.195 -5.602 -6.539 1 86.56 17 ALA B N 1
ATOM 915 C CA . ALA B 1 17 ? -9.25 -5.09 -7.523 1 86.56 17 ALA B CA 1
ATOM 916 C C . ALA B 1 17 ? -9.594 -3.66 -7.93 1 86.56 17 ALA B C 1
ATOM 918 O O . ALA B 1 17 ? -10.758 -3.354 -8.211 1 86.56 17 ALA B O 1
ATOM 919 N N . GLY B 1 18 ? -8.617 -2.764 -7.789 1 91.81 18 GLY B N 1
ATOM 920 C CA . GLY B 1 18 ? -8.82 -1.396 -8.242 1 91.81 18 GLY B CA 1
ATOM 921 C C . GLY B 1 18 ? -8.828 -0.387 -7.109 1 91.81 18 GLY B C 1
ATOM 922 O O . GLY B 1 18 ? -8.484 0.781 -7.309 1 91.81 18 GLY B O 1
ATOM 923 N N . VAL B 1 19 ? -9.258 -0.818 -5.984 1 94.88 19 VAL B N 1
ATOM 924 C CA . VAL B 1 19 ? -9.375 0.108 -4.859 1 94.88 19 VAL B CA 1
ATOM 925 C C . VAL B 1 19 ? -8 0.68 -4.512 1 94.88 19 VAL B C 1
ATOM 927 O O . VAL B 1 19 ? -7.844 1.896 -4.395 1 94.88 19 VAL B O 1
ATOM 930 N N . MET B 1 20 ? -6.977 -0.208 -4.332 1 94.25 20 MET B N 1
ATOM 931 C CA . MET B 1 20 ? -5.629 0.242 -3.994 1 94.25 20 MET B CA 1
ATOM 932 C C . MET B 1 20 ? -5.094 1.203 -5.051 1 94.25 20 MET B C 1
ATOM 934 O O . MET B 1 20 ? -4.496 2.229 -4.715 1 94.25 20 MET B O 1
ATOM 938 N N . SER B 1 21 ? -5.352 0.923 -6.27 1 94.81 21 SER B N 1
ATOM 939 C CA . SER B 1 21 ? -4.875 1.77 -7.359 1 94.81 21 SER B CA 1
ATOM 940 C C . SER B 1 21 ? -5.559 3.133 -7.34 1 94.81 21 SER B C 1
ATOM 942 O O . SER B 1 21 ? -4.926 4.156 -7.613 1 94.81 21 SER B O 1
ATOM 944 N N . ASN B 1 22 ? -6.82 3.145 -7.074 1 95.75 22 ASN B N 1
ATOM 945 C CA . ASN B 1 22 ? -7.551 4.406 -6.984 1 95.75 22 ASN B CA 1
ATOM 946 C C . ASN B 1 22 ? -7.02 5.285 -5.859 1 95.75 22 ASN B C 1
ATOM 948 O O . ASN B 1 22 ? -6.793 6.48 -6.051 1 95.75 22 ASN B O 1
ATOM 952 N N . ILE B 1 23 ? -6.789 4.734 -4.777 1 96.44 23 ILE B N 1
ATOM 953 C CA . ILE B 1 23 ? -6.328 5.477 -3.611 1 96.44 23 ILE B CA 1
ATOM 954 C C . ILE B 1 23 ? -4.914 6 -3.859 1 96.44 23 ILE B C 1
ATOM 956 O O . ILE B 1 23 ? -4.656 7.195 -3.703 1 96.44 23 ILE B O 1
ATOM 960 N N . THR B 1 24 ? -3.986 5.141 -4.293 1 95.56 24 THR B N 1
ATOM 961 C CA . THR B 1 24 ? -2.617 5.586 -4.523 1 95.56 24 THR B CA 1
ATOM 962 C C . THR B 1 24 ? -2.555 6.559 -5.699 1 95.56 24 THR B C 1
ATOM 964 O O . THR B 1 24 ? -1.724 7.469 -5.719 1 95.56 24 THR B O 1
ATOM 967 N N . GLY B 1 25 ? -3.416 6.363 -6.617 1 95.31 25 GLY B N 1
ATOM 968 C CA . GLY B 1 25 ? -3.516 7.285 -7.734 1 95.31 25 GLY B CA 1
ATOM 969 C C . GLY B 1 25 ? -3.797 8.711 -7.309 1 95.31 25 GLY B C 1
ATOM 970 O O . GLY B 1 25 ? -3.26 9.656 -7.891 1 95.31 25 GLY B O 1
ATOM 971 N N . LEU B 1 26 ? -4.602 8.875 -6.355 1 94.75 26 LEU B N 1
ATOM 972 C CA . LEU B 1 26 ? -4.914 10.195 -5.816 1 94.75 26 LEU B CA 1
ATOM 973 C C . LEU B 1 26 ? -3.646 10.914 -5.371 1 94.75 26 LEU B C 1
ATOM 975 O O . LEU B 1 26 ? -3.484 12.109 -5.625 1 94.75 26 LEU B O 1
ATOM 979 N N . PHE B 1 27 ? -2.752 10.219 -4.754 1 93.56 27 PHE B N 1
ATOM 980 C CA . PHE B 1 27 ? -1.536 10.812 -4.211 1 93.56 27 PHE B CA 1
ATOM 981 C C . PHE B 1 27 ? -0.583 11.211 -5.328 1 93.56 27 PHE B C 1
ATOM 983 O O . PHE B 1 27 ? 0.111 12.227 -5.227 1 93.56 27 PHE B O 1
ATOM 990 N N . THR B 1 28 ? -0.568 10.461 -6.316 1 93.06 28 THR B N 1
ATOM 991 C CA . THR B 1 28 ? 0.274 10.789 -7.461 1 93.06 28 THR B CA 1
ATOM 992 C C . THR B 1 28 ? -0.304 11.969 -8.234 1 93.06 28 THR B C 1
ATOM 994 O O . THR B 1 28 ? 0.413 12.914 -8.562 1 93.06 28 THR B O 1
ATOM 997 N N . ARG B 1 29 ? -1.563 11.984 -8.469 1 91.94 29 ARG B N 1
ATOM 998 C CA . ARG B 1 29 ? -2.244 13 -9.273 1 91.94 29 ARG B CA 1
ATOM 999 C C . ARG B 1 29 ? -2.227 14.352 -8.578 1 91.94 29 ARG B C 1
ATOM 1001 O O . ARG B 1 29 ? -2.045 15.383 -9.227 1 91.94 29 ARG B O 1
ATOM 1008 N N . ARG B 1 30 ? -2.275 14.359 -7.25 1 89.31 30 ARG B N 1
ATOM 1009 C CA . ARG B 1 30 ? -2.363 15.609 -6.496 1 89.31 30 ARG B CA 1
ATOM 1010 C C . ARG B 1 30 ? -1.009 15.992 -5.914 1 89.31 30 ARG B C 1
ATOM 1012 O O . ARG B 1 30 ? -0.895 16.984 -5.199 1 89.31 30 ARG B O 1
ATOM 1019 N N . ALA B 1 31 ? -0.06 15.102 -6.254 1 88.06 31 ALA B N 1
ATOM 1020 C CA . ALA B 1 31 ? 1.312 15.367 -5.828 1 88.06 31 ALA B CA 1
ATOM 1021 C C . ALA B 1 31 ? 1.411 15.43 -4.305 1 88.06 31 ALA B C 1
ATOM 1023 O O . ALA B 1 31 ? 2.008 16.359 -3.752 1 88.06 31 ALA B O 1
ATOM 1024 N N . PHE B 1 32 ? 0.564 14.555 -3.652 1 88.06 32 PHE B N 1
ATOM 1025 C CA . PHE B 1 32 ? 0.693 14.414 -2.205 1 88.06 32 PHE B CA 1
ATOM 1026 C C . PHE B 1 32 ? 1.869 13.516 -1.85 1 88.06 32 PHE B C 1
ATOM 1028 O O . PHE B 1 32 ? 2.18 12.578 -2.582 1 88.06 32 PHE B O 1
ATOM 1035 N N . ASN B 1 33 ? 2.439 13.82 -0.746 1 86.75 33 ASN B N 1
ATOM 1036 C CA . ASN B 1 33 ? 3.607 13.062 -0.301 1 86.75 33 ASN B CA 1
ATOM 1037 C C . ASN B 1 33 ? 3.207 11.82 0.48 1 86.75 33 ASN B C 1
ATOM 1039 O O . ASN B 1 33 ? 2.926 11.891 1.678 1 86.75 33 ASN B O 1
ATOM 1043 N N . LEU B 1 34 ? 3.166 10.688 -0.165 1 92.38 34 LEU B N 1
ATOM 1044 C CA . LEU B 1 34 ? 2.898 9.414 0.486 1 92.38 34 LEU B CA 1
ATOM 1045 C C . LEU B 1 34 ? 4.199 8.703 0.856 1 92.38 34 LEU B C 1
ATOM 1047 O O . LEU B 1 34 ? 4.969 8.312 -0.024 1 92.38 34 LEU B O 1
ATOM 1051 N N . GLU B 1 35 ? 4.438 8.469 2.129 1 91.56 35 GLU B N 1
ATOM 1052 C CA . GLU B 1 35 ? 5.711 7.945 2.615 1 91.56 35 GLU B CA 1
ATOM 1053 C C . GLU B 1 35 ? 5.633 6.438 2.84 1 91.56 35 GLU B C 1
ATOM 1055 O O . GLU B 1 35 ? 6.648 5.742 2.797 1 91.56 35 GLU B O 1
ATOM 1060 N N . GLY B 1 36 ? 4.477 5.922 3.143 1 95.69 36 GLY B N 1
ATOM 1061 C CA . GLY B 1 36 ? 4.297 4.508 3.43 1 95.69 36 GLY B CA 1
ATOM 1062 C C . GLY B 1 36 ? 2.844 4.074 3.414 1 95.69 36 GLY B C 1
ATOM 1063 O O . GLY B 1 36 ? 1.942 4.898 3.584 1 95.69 36 GLY B O 1
ATOM 1064 N N . ILE B 1 37 ? 2.598 2.842 3.156 1 97.88 37 ILE B N 1
ATOM 1065 C CA . ILE B 1 37 ? 1.266 2.244 3.17 1 97.88 37 ILE B CA 1
ATOM 1066 C C . ILE B 1 37 ? 1.302 0.92 3.93 1 97.88 37 ILE B C 1
ATOM 1068 O O . ILE B 1 37 ? 2.193 0.096 3.711 1 97.88 37 ILE B O 1
ATOM 1072 N N . LEU B 1 38 ? 0.469 0.738 4.844 1 98.38 38 LEU B N 1
ATOM 1073 C CA . LEU B 1 38 ? 0.172 -0.544 5.477 1 98.38 38 LEU B CA 1
ATOM 1074 C C . LEU B 1 38 ? -1.287 -0.932 5.258 1 98.38 38 LEU B C 1
ATOM 1076 O O . LEU B 1 38 ? -2.193 -0.244 5.73 1 98.38 38 LEU B O 1
ATOM 1080 N N . CYS B 1 39 ? -1.488 -1.957 4.504 1 98.31 39 CYS B N 1
ATOM 1081 C CA . CYS B 1 39 ? -2.84 -2.416 4.203 1 98.31 39 CYS B CA 1
ATOM 1082 C C . CYS B 1 39 ? -2.957 -3.924 4.391 1 98.31 39 CYS B C 1
ATOM 1084 O O . CYS B 1 39 ? -2.148 -4.688 3.857 1 98.31 39 CYS B O 1
ATOM 1086 N N . GLY B 1 40 ? -3.861 -4.289 5.18 1 97.19 40 GLY B N 1
ATOM 1087 C CA . GLY B 1 40 ? -4.129 -5.691 5.453 1 97.19 40 GLY B CA 1
ATOM 1088 C C . GLY B 1 40 ? -5.605 -6.039 5.402 1 97.19 40 GLY B C 1
ATOM 1089 O O . GLY B 1 40 ? -6.461 -5.16 5.52 1 97.19 40 GLY B O 1
ATOM 1090 N N . ARG B 1 41 ? -5.883 -7.273 5.223 1 93 41 ARG B N 1
ATOM 1091 C CA . ARG B 1 41 ? -7.258 -7.746 5.125 1 93 41 ARG B CA 1
ATOM 1092 C C . ARG B 1 41 ? -7.887 -7.891 6.508 1 93 41 ARG B C 1
ATOM 1094 O O . ARG B 1 41 ? -7.207 -8.25 7.469 1 93 41 ARG B O 1
ATOM 1101 N N . LEU B 1 42 ? -9.148 -7.555 6.543 1 93.5 42 LEU B N 1
ATOM 1102 C CA . LEU B 1 42 ? -9.922 -7.867 7.742 1 93.5 42 LEU B CA 1
ATOM 1103 C C . LEU B 1 42 ? -10.547 -9.25 7.641 1 93.5 42 LEU B C 1
ATOM 1105 O O . LEU B 1 42 ? -11.219 -9.562 6.648 1 93.5 42 LEU B O 1
ATOM 1109 N N . LYS B 1 43 ? -10.227 -10.023 8.617 1 86.06 43 LYS B N 1
ATOM 1110 C CA . LYS B 1 43 ? -10.641 -11.422 8.617 1 86.06 43 LYS B CA 1
ATOM 1111 C C . LYS B 1 43 ? -12.148 -11.547 8.453 1 86.06 43 LYS B C 1
ATOM 1113 O O . LYS B 1 43 ? -12.914 -10.859 9.133 1 86.06 43 LYS B O 1
ATOM 1118 N N . ASN B 1 44 ? -12.539 -12.414 7.477 1 88.56 44 ASN B N 1
ATOM 1119 C CA . ASN B 1 44 ? -13.938 -12.789 7.246 1 88.56 44 ASN B CA 1
ATOM 1120 C C . ASN B 1 44 ? -14.766 -11.594 6.785 1 88.56 44 ASN B C 1
ATOM 1122 O O . ASN B 1 44 ? -15.945 -11.484 7.125 1 88.56 44 ASN B O 1
ATOM 1126 N N . THR B 1 45 ? -14.148 -10.641 6.238 1 91.56 45 THR B N 1
ATOM 1127 C CA . THR B 1 45 ? -14.852 -9.5 5.652 1 91.56 45 THR B CA 1
ATOM 1128 C C . THR B 1 45 ? -14.383 -9.25 4.223 1 91.56 45 THR B C 1
ATOM 1130 O O . THR B 1 45 ? -13.438 -9.891 3.752 1 91.56 45 THR B O 1
ATOM 1133 N N . LYS B 1 46 ? -15.078 -8.422 3.518 1 93.31 46 LYS B N 1
ATOM 1134 C CA . LYS B 1 46 ? -14.68 -7.969 2.186 1 93.31 46 LYS B CA 1
ATOM 1135 C C . LYS B 1 46 ? -14.055 -6.578 2.238 1 93.31 46 LYS B C 1
ATOM 1137 O O . LYS B 1 46 ? -14.141 -5.816 1.272 1 93.31 46 LYS B O 1
ATOM 1142 N N . THR B 1 47 ? -13.562 -6.273 3.451 1 97.12 47 THR B N 1
ATOM 1143 C CA . THR B 1 47 ? -12.961 -4.961 3.652 1 97.12 47 THR B CA 1
ATOM 1144 C C . THR B 1 47 ? -11.516 -5.098 4.133 1 97.12 47 THR B C 1
ATOM 1146 O O . THR B 1 47 ? -11.094 -6.176 4.551 1 97.12 47 THR B O 1
ATOM 1149 N N . SER B 1 48 ? -10.766 -4.047 3.979 1 97.25 48 SER B N 1
ATOM 1150 C CA . SER B 1 48 ? -9.375 -3.969 4.426 1 97.25 48 SER B CA 1
ATOM 1151 C C . SER B 1 48 ? -9.141 -2.723 5.27 1 97.25 48 SER B C 1
ATOM 1153 O O . SER B 1 48 ? -9.828 -1.714 5.109 1 97.25 48 SER B O 1
ATOM 1155 N N . LYS B 1 49 ? -8.297 -2.861 6.238 1 97.75 49 LYS B N 1
ATOM 1156 C CA . LYS B 1 49 ? -7.801 -1.718 7.004 1 97.75 49 LYS B CA 1
ATOM 1157 C C . LYS B 1 49 ? -6.492 -1.192 6.422 1 97.75 49 LYS B C 1
ATOM 1159 O O . LYS B 1 49 ? -5.598 -1.973 6.09 1 97.75 49 LYS B O 1
ATOM 1164 N N . MET B 1 50 ? -6.453 0.118 6.258 1 98.38 50 MET B N 1
ATOM 1165 C CA . MET B 1 50 ? -5.309 0.748 5.605 1 98.38 50 MET B CA 1
ATOM 1166 C C . MET B 1 50 ? -4.805 1.935 6.418 1 98.38 50 MET B C 1
ATOM 1168 O O . MET B 1 50 ? -5.598 2.705 6.957 1 98.38 50 MET B O 1
ATOM 1172 N N . TYR B 1 51 ? -3.533 2.061 6.5 1 98.25 51 TYR B N 1
ATOM 1173 C CA . TYR B 1 51 ? -2.861 3.188 7.137 1 98.25 51 TYR B CA 1
ATOM 1174 C C . TYR B 1 51 ? -1.887 3.855 6.176 1 98.25 51 TYR B C 1
ATOM 1176 O O . TYR B 1 51 ? -1.029 3.191 5.59 1 98.25 51 TYR B O 1
ATOM 1184 N N . LEU B 1 52 ? -2.045 5.082 5.996 1 97.25 52 LEU B N 1
ATOM 1185 C CA . LEU B 1 52 ? -1.208 5.875 5.102 1 97.25 52 LEU B CA 1
ATOM 1186 C C . LEU B 1 52 ? -0.315 6.828 5.891 1 97.25 52 LEU B C 1
ATOM 1188 O O . LEU B 1 52 ? -0.806 7.617 6.699 1 97.25 52 LEU B O 1
ATOM 1192 N N . LEU B 1 53 ? 0.97 6.699 5.664 1 96.25 53 LEU B N 1
ATOM 1193 C CA . LEU B 1 53 ? 1.912 7.637 6.258 1 96.25 53 LEU B CA 1
ATOM 1194 C C . LEU B 1 53 ? 2.166 8.82 5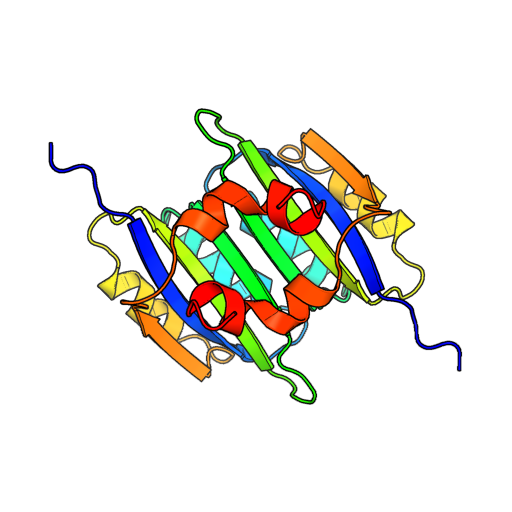.324 1 96.25 53 LEU B C 1
ATOM 1196 O O . LEU B 1 53 ? 2.703 8.641 4.23 1 96.25 53 LEU B O 1
ATOM 1200 N N . ILE B 1 54 ? 1.778 9.93 5.77 1 93.31 54 ILE B N 1
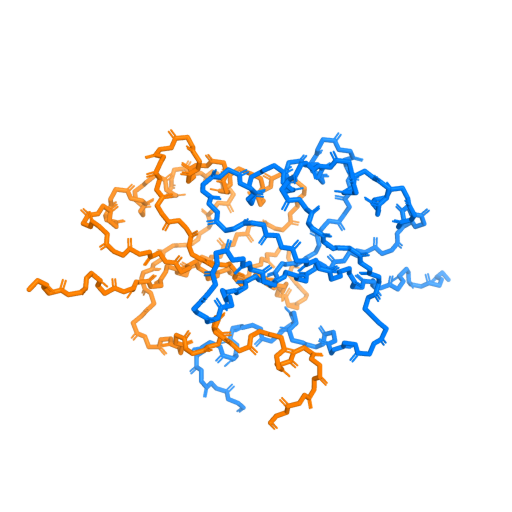ATOM 1201 C CA . ILE B 1 54 ? 1.886 11.125 4.945 1 93.31 54 ILE B CA 1
ATOM 1202 C C . ILE B 1 54 ? 2.832 12.125 5.609 1 93.31 54 ILE B C 1
ATOM 1204 O O . ILE B 1 54 ? 2.748 12.367 6.816 1 93.31 54 ILE B O 1
ATOM 1208 N N . ASN B 1 55 ? 3.746 12.602 4.805 1 86.38 55 ASN B N 1
ATOM 1209 C CA . ASN B 1 55 ? 4.52 13.742 5.297 1 86.38 55 ASN B CA 1
ATOM 1210 C C . ASN B 1 55 ? 3.688 15.016 5.312 1 86.38 55 ASN B C 1
ATOM 1212 O O . ASN B 1 55 ? 3.193 15.453 4.27 1 86.38 55 ASN B O 1
ATOM 1216 N N . ASN B 1 56 ? 3.43 15.438 6.477 1 76.75 56 ASN B N 1
ATOM 1217 C CA . ASN B 1 56 ? 2.506 16.547 6.691 1 76.75 56 ASN B CA 1
ATOM 1218 C C . ASN B 1 56 ? 3.002 17.828 6.023 1 76.75 56 ASN B C 1
ATOM 1220 O O . ASN B 1 56 ? 3.979 18.422 6.473 1 76.75 56 ASN B O 1
ATOM 1224 N N . ASP B 1 57 ? 2.396 18.141 4.938 1 77.06 57 ASP B N 1
ATOM 1225 C CA . ASP B 1 57 ? 2.699 19.438 4.312 1 77.06 57 ASP B CA 1
ATOM 1226 C C . ASP B 1 57 ? 1.491 20.359 4.363 1 77.06 57 ASP B C 1
ATOM 1228 O O . ASP B 1 57 ? 1.255 21.141 3.432 1 77.06 57 ASP B O 1
ATOM 1232 N N . ASN B 1 58 ? 0.687 20.219 5.27 1 81.25 58 ASN B N 1
ATOM 1233 C CA . ASN B 1 58 ? -0.44 21.109 5.535 1 81.25 58 ASN B CA 1
ATOM 1234 C C . ASN B 1 58 ? -1.609 20.828 4.598 1 81.25 58 ASN B C 1
ATOM 1236 O O . ASN B 1 58 ? -2.482 21.672 4.41 1 81.25 58 ASN B O 1
ATOM 1240 N N . ARG B 1 59 ? -1.573 19.75 3.975 1 90.75 59 ARG B N 1
ATOM 1241 C CA . ARG B 1 59 ? -2.641 19.422 3.033 1 90.75 59 ARG B CA 1
ATOM 1242 C C . ARG B 1 59 ? -3.426 18.203 3.496 1 90.75 59 ARG B C 1
ATOM 1244 O O . ARG B 1 59 ? -4.188 17.609 2.723 1 90.75 59 ARG B O 1
ATOM 1251 N N . ILE B 1 60 ? -3.305 17.891 4.734 1 93.88 60 ILE B N 1
ATOM 1252 C CA . ILE B 1 60 ? -3.932 16.703 5.289 1 93.88 60 ILE B CA 1
ATOM 1253 C C . ILE B 1 60 ? -5.449 16.797 5.148 1 93.88 60 ILE B C 1
ATOM 1255 O O . ILE B 1 60 ? -6.109 15.836 4.754 1 93.88 60 ILE B O 1
ATOM 1259 N N . ASP B 1 61 ? -5.965 17.938 5.441 1 94.06 61 ASP B N 1
ATOM 1260 C CA . ASP B 1 61 ? -7.41 18.125 5.336 1 94.06 61 ASP B CA 1
ATOM 1261 C C . ASP B 1 61 ? -7.891 17.906 3.904 1 94.06 61 ASP B C 1
ATOM 1263 O O . ASP B 1 61 ? -8.969 17.359 3.686 1 94.06 61 ASP B O 1
ATOM 1267 N N . GLN B 1 62 ? -7.152 18.375 2.973 1 95.12 62 GLN B N 1
ATOM 1268 C CA . GLN B 1 62 ? -7.48 18.203 1.562 1 95.12 62 GLN B CA 1
ATO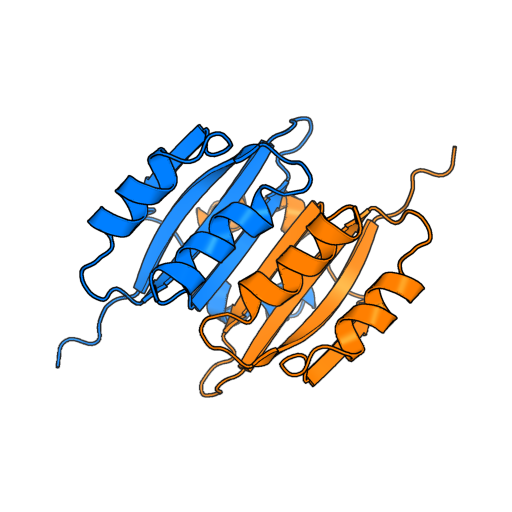M 1269 C C . GLN B 1 62 ? -7.434 16.734 1.166 1 95.12 62 GLN B C 1
ATOM 1271 O O . GLN B 1 62 ? -8.297 16.25 0.425 1 95.12 62 GLN B O 1
ATOM 1276 N N . ILE B 1 63 ? -6.398 16.078 1.705 1 95.69 63 ILE B N 1
ATOM 1277 C CA . ILE B 1 63 ? -6.246 14.656 1.416 1 95.69 63 ILE B CA 1
ATOM 1278 C C . ILE B 1 63 ? -7.461 13.891 1.933 1 95.69 63 ILE B C 1
ATOM 1280 O O . ILE B 1 63 ? -8.078 13.109 1.194 1 95.69 63 ILE B O 1
ATOM 1284 N N . VAL B 1 64 ? -7.793 14.094 3.176 1 96.75 64 VAL B N 1
ATOM 1285 C CA . VAL B 1 64 ? -8.93 13.43 3.809 1 96.75 64 VAL B CA 1
ATOM 1286 C C . VAL B 1 64 ? -10.203 13.711 3.02 1 96.75 64 VAL B C 1
ATOM 1288 O O . VAL B 1 64 ? -10.992 12.805 2.762 1 96.75 64 VAL B O 1
ATOM 1291 N N . LYS B 1 65 ? -10.359 14.898 2.619 1 96.94 65 LYS B N 1
ATOM 1292 C CA . LYS B 1 65 ? -11.539 15.305 1.855 1 96.94 65 LYS B CA 1
ATOM 1293 C C . LYS B 1 65 ? -11.633 14.531 0.543 1 96.94 65 LYS B C 1
ATOM 1295 O O . LYS B 1 65 ? -12.719 14.078 0.16 1 96.94 65 LYS B O 1
ATOM 1300 N N . GLN B 1 66 ? -10.57 14.453 -0.189 1 96.94 66 GLN B N 1
ATOM 1301 C CA . GLN B 1 66 ? -10.547 13.75 -1.469 1 96.94 66 GLN B CA 1
ATOM 1302 C C . GLN B 1 66 ? -10.797 12.258 -1.28 1 96.94 66 GLN B C 1
ATOM 1304 O O . GLN B 1 66 ? -11.477 11.625 -2.09 1 96.94 66 GLN B O 1
ATOM 1309 N N . LEU B 1 67 ? -10.234 11.688 -0.208 1 97.69 67 LEU B N 1
ATOM 1310 C CA . LEU B 1 67 ? -10.406 10.266 0.071 1 97.69 67 LEU B CA 1
ATOM 1311 C C . LEU B 1 67 ? -11.867 9.945 0.369 1 97.69 67 LEU B C 1
ATOM 1313 O O . LEU B 1 67 ? -12.375 8.891 -0.033 1 97.69 67 LEU B O 1
ATOM 1317 N N . LYS B 1 68 ? -12.555 10.828 1.031 1 97.75 68 LYS B N 1
ATOM 1318 C CA . LYS B 1 68 ? -13.953 10.641 1.402 1 97.75 68 LYS B CA 1
ATOM 1319 C C . LYS B 1 68 ? -14.844 10.57 0.167 1 97.75 68 LYS B C 1
ATOM 1321 O O . LYS B 1 68 ? -15.945 10.016 0.218 1 97.75 68 LYS B O 1
ATOM 1326 N N . LYS B 1 69 ? -14.352 11.016 -0.886 1 97.38 69 LYS B N 1
ATOM 1327 C CA . LYS B 1 69 ? -15.148 11.07 -2.111 1 97.38 69 LYS B CA 1
ATOM 1328 C C . LYS B 1 69 ? -15.055 9.758 -2.883 1 97.38 69 LYS B C 1
ATOM 1330 O O . LYS B 1 69 ? -15.852 9.508 -3.787 1 97.38 69 LYS B O 1
ATOM 1335 N N . LEU B 1 70 ? -14.117 9.023 -2.592 1 97.25 70 LEU B N 1
ATOM 1336 C CA . LEU B 1 70 ? -13.938 7.754 -3.289 1 97.25 70 LEU B CA 1
ATOM 1337 C C . LEU B 1 70 ? -14.992 6.742 -2.852 1 97.25 70 LEU B C 1
ATOM 1339 O O . LEU B 1 70 ? -15.195 6.527 -1.654 1 97.25 70 LEU B O 1
ATOM 1343 N N . TYR B 1 71 ? -15.531 6.113 -3.748 1 96.94 71 TYR B N 1
ATOM 1344 C CA . TYR B 1 71 ? -16.641 5.191 -3.521 1 96.94 71 TYR B CA 1
ATOM 1345 C C . TYR B 1 71 ? -16.219 4.059 -2.59 1 96.94 71 TYR B C 1
ATOM 1347 O O . TYR B 1 71 ? -17 3.635 -1.735 1 96.94 71 TYR B O 1
ATOM 1355 N N . ASP B 1 72 ? -15.086 3.543 -2.748 1 97.62 72 ASP B N 1
ATOM 1356 C CA . ASP B 1 72 ? -14.672 2.328 -2.057 1 97.62 72 ASP B CA 1
ATOM 1357 C C . ASP B 1 72 ? -14.086 2.648 -0.681 1 97.62 72 ASP B C 1
ATOM 1359 O O . ASP B 1 72 ? -13.688 1.745 0.055 1 97.62 72 ASP B O 1
ATOM 1363 N N . VAL B 1 73 ? -14.047 3.922 -0.316 1 98.38 73 VAL B N 1
ATOM 1364 C CA . VAL B 1 73 ? -13.594 4.332 1.01 1 98.38 73 VAL B CA 1
ATOM 1365 C C . VAL B 1 73 ? -14.789 4.406 1.96 1 98.38 73 VAL B C 1
ATOM 1367 O O . VAL B 1 73 ? -15.664 5.262 1.806 1 98.38 73 VAL B O 1
ATOM 1370 N N . LEU B 1 74 ? -14.773 3.547 2.941 1 98.38 74 LEU B N 1
ATOM 1371 C CA . LEU B 1 74 ? -15.906 3.412 3.854 1 98.38 74 LEU B CA 1
ATOM 1372 C C . LEU B 1 74 ? -15.719 4.289 5.086 1 98.38 74 LEU B C 1
ATOM 1374 O O . LEU B 1 74 ? -16.688 4.824 5.629 1 98.38 74 LEU B O 1
ATOM 1378 N N . GLU B 1 75 ? -14.586 4.34 5.586 1 98.19 75 GLU B N 1
ATOM 1379 C CA . GLU B 1 75 ? -14.195 5.172 6.723 1 98.19 75 GLU B CA 1
ATOM 1380 C C . GLU B 1 75 ? -12.836 5.824 6.488 1 98.19 75 GLU B C 1
ATOM 1382 O O . GLU B 1 75 ? -11.961 5.23 5.863 1 98.19 75 GLU B O 1
ATOM 1387 N N . VAL B 1 76 ? -12.688 7.008 6.961 1 98.38 76 VAL B N 1
ATOM 1388 C CA . VAL B 1 76 ? -11.422 7.719 6.887 1 98.38 76 VAL B CA 1
ATOM 1389 C C . VAL B 1 76 ? -11.258 8.617 8.117 1 98.38 76 VAL B C 1
ATOM 1391 O O . VAL B 1 76 ? -12.203 9.289 8.531 1 98.38 76 VAL B O 1
ATOM 1394 N N . SER B 1 77 ? -10.086 8.555 8.742 1 97.25 77 SER B N 1
ATOM 1395 C CA . SER B 1 77 ? -9.789 9.422 9.883 1 97.25 77 SER B CA 1
ATOM 1396 C C . SER B 1 77 ? -8.289 9.539 10.117 1 97.25 77 SER B C 1
ATOM 1398 O O . SER B 1 77 ? -7.508 8.75 9.578 1 97.25 77 SER B O 1
ATOM 1400 N N . ILE B 1 78 ? -7.926 10.523 10.883 1 96.56 78 ILE B N 1
ATOM 1401 C CA . ILE B 1 78 ? -6.539 10.648 11.32 1 96.56 78 ILE B CA 1
ATOM 1402 C C . ILE B 1 78 ? -6.277 9.695 12.477 1 96.56 78 ILE B C 1
ATOM 1404 O O . ILE B 1 78 ? -7.098 9.57 13.391 1 96.56 78 ILE B O 1
ATOM 1408 N N . CYS B 1 79 ? -5.281 8.969 12.367 1 96.88 79 CYS B N 1
ATOM 1409 C CA . CYS B 1 79 ? -4.922 8.062 13.453 1 96.88 79 CYS B CA 1
ATOM 1410 C C . CYS B 1 79 ? -4.023 8.758 14.469 1 96.88 79 CYS B C 1
ATOM 1412 O O . CYS B 1 79 ? -2.83 8.953 14.219 1 96.88 79 CYS B O 1
ATOM 1414 N N . GLU B 1 80 ? -4.516 9.016 15.586 1 92.5 80 GLU B N 1
ATOM 1415 C CA . GLU B 1 80 ? -3.785 9.781 16.594 1 92.5 80 GLU B CA 1
ATOM 1416 C C . GLU B 1 80 ? -2.951 8.867 17.484 1 92.5 80 GLU B C 1
ATOM 1418 O O . GLU B 1 80 ? -1.939 9.297 18.047 1 92.5 80 GLU B O 1
ATOM 1423 N N . ASN B 1 81 ? -3.295 7.695 17.641 1 92.31 81 ASN B N 1
ATOM 1424 C CA . ASN B 1 81 ? -2.615 6.797 18.562 1 92.31 81 ASN B CA 1
ATOM 1425 C C . ASN B 1 81 ? -1.916 5.656 17.828 1 92.31 81 ASN B C 1
ATOM 1427 O O . ASN B 1 81 ? -1.719 4.578 18.391 1 92.31 81 ASN B O 1
ATOM 1431 N N . CYS B 1 82 ? -1.554 5.906 16.688 1 95.56 82 CYS B N 1
ATOM 1432 C CA . CYS B 1 82 ? -0.897 4.867 15.898 1 95.56 82 CYS B CA 1
ATOM 1433 C C . CYS B 1 82 ? 0.613 4.906 16.094 1 95.56 82 CYS B C 1
ATOM 1435 O O . CYS B 1 82 ? 1.164 5.93 16.5 1 95.56 82 CYS B O 1
ATOM 1437 N N . ASP B 1 83 ? 1.25 3.775 15.914 1 94.56 83 ASP B N 1
ATOM 1438 C CA . ASP B 1 83 ? 2.699 3.65 16.047 1 94.56 83 ASP B CA 1
ATOM 1439 C C . ASP B 1 83 ? 3.393 3.943 14.719 1 94.56 83 ASP B C 1
ATOM 1441 O O . ASP B 1 83 ? 3.467 3.076 13.844 1 94.56 83 ASP B O 1
ATOM 1445 N N . TYR B 1 84 ? 4.047 5.039 14.602 1 92.88 84 TYR B N 1
ATOM 1446 C CA . TYR B 1 84 ? 4.727 5.484 13.391 1 92.88 84 TYR B CA 1
ATOM 1447 C C . TYR B 1 84 ? 5.918 4.586 13.07 1 92.88 84 TYR B C 1
ATOM 1449 O O . TYR B 1 84 ? 6.332 4.477 11.914 1 92.88 84 TYR B O 1
ATOM 1457 N N . ASN B 1 85 ? 6.426 3.977 14.109 1 93.38 85 ASN B N 1
ATOM 1458 C CA . ASN B 1 85 ? 7.668 3.225 13.953 1 93.38 85 ASN B CA 1
ATOM 1459 C C . ASN B 1 85 ? 7.477 1.998 13.07 1 93.38 85 ASN B C 1
ATOM 1461 O O . ASN B 1 85 ? 8.445 1.475 12.508 1 93.38 85 ASN B O 1
ATOM 1465 N N . ILE B 1 86 ? 6.266 1.562 12.953 1 96 86 ILE B N 1
ATOM 1466 C CA . ILE B 1 86 ? 5.992 0.362 12.172 1 96 86 ILE B CA 1
ATOM 1467 C C . ILE B 1 86 ? 6.379 0.597 10.711 1 96 86 ILE B C 1
ATOM 1469 O O . ILE B 1 86 ? 6.93 -0.292 10.055 1 96 86 ILE B O 1
ATOM 1473 N N . PHE B 1 87 ? 6.219 1.817 10.242 1 96.69 87 PHE B N 1
ATOM 1474 C CA . PHE B 1 87 ? 6.531 2.15 8.859 1 96.69 87 PHE B CA 1
ATOM 1475 C C . PHE B 1 87 ? 8.031 2.082 8.609 1 96.69 87 PHE B C 1
ATOM 1477 O O . PHE B 1 87 ? 8.469 1.81 7.492 1 96.69 87 PHE B O 1
ATOM 1484 N N . ASP B 1 88 ? 8.789 2.229 9.672 1 95.44 88 ASP B N 1
ATOM 1485 C CA . ASP B 1 88 ? 10.242 2.234 9.539 1 95.44 88 ASP B CA 1
ATOM 1486 C C . ASP B 1 88 ? 10.82 0.843 9.781 1 95.44 88 ASP B C 1
ATOM 1488 O O . ASP B 1 88 ? 12 0.604 9.523 1 95.44 88 ASP B O 1
ATOM 1492 N N . ASN B 1 89 ? 9.977 -0.068 10.203 1 95.19 89 ASN B N 1
ATOM 1493 C CA . ASN B 1 89 ? 10.461 -1.379 10.617 1 95.19 89 ASN B CA 1
ATOM 1494 C C . ASN B 1 89 ? 9.719 -2.506 9.906 1 95.19 89 ASN B C 1
ATOM 1496 O O . ASN B 1 89 ? 9.68 -3.635 10.398 1 95.19 89 ASN B O 1
ATOM 1500 N N . VAL B 1 90 ? 9.164 -2.25 8.75 1 96.44 90 VAL B N 1
ATOM 1501 C CA . VAL B 1 90 ? 8.359 -3.215 8.008 1 96.44 90 VAL B CA 1
ATOM 1502 C C . VAL B 1 90 ? 9.203 -4.445 7.68 1 96.44 90 VAL B C 1
ATOM 1504 O O . VAL B 1 90 ? 8.742 -5.582 7.84 1 96.44 90 VAL B O 1
ATOM 1507 N N . HIS B 1 91 ? 10.469 -4.148 7.289 1 95.31 91 HIS B N 1
ATOM 1508 C CA . HIS B 1 91 ? 11.344 -5.25 6.902 1 95.31 91 HIS B CA 1
ATOM 1509 C C . HIS B 1 91 ? 11.641 -6.156 8.094 1 95.31 91 HIS B C 1
ATOM 1511 O O . HIS B 1 91 ? 11.57 -7.383 7.98 1 95.31 91 HIS B O 1
ATOM 1517 N N . GLU B 1 92 ? 11.891 -5.547 9.156 1 94.94 92 GLU B N 1
ATOM 1518 C CA . GLU B 1 92 ? 12.172 -6.312 10.367 1 94.94 92 GLU B CA 1
ATOM 1519 C C . GLU B 1 92 ? 10.961 -7.121 10.812 1 94.94 92 GLU B C 1
ATOM 1521 O O . GLU B 1 92 ? 11.086 -8.273 11.219 1 94.94 92 GLU B O 1
ATOM 1526 N N . LEU B 1 93 ? 9.805 -6.578 10.75 1 94.88 93 LEU B N 1
ATOM 1527 C CA . LEU B 1 93 ? 8.562 -7.23 11.141 1 94.88 93 LEU B CA 1
ATOM 1528 C C . LEU B 1 93 ? 8.273 -8.43 10.242 1 94.88 93 LEU B C 1
ATOM 1530 O O . LEU B 1 93 ? 7.91 -9.5 10.734 1 94.88 93 LEU B O 1
ATOM 1534 N N . MET B 1 94 ? 8.539 -8.25 8.977 1 96.94 94 MET B N 1
ATOM 1535 C CA . MET B 1 94 ? 8.219 -9.289 8.008 1 96.94 94 MET B CA 1
ATOM 1536 C C . MET B 1 94 ? 9.211 -10.445 8.086 1 96.94 94 MET B C 1
ATOM 1538 O O . MET B 1 94 ? 8.852 -11.602 7.867 1 96.94 94 MET B O 1
ATOM 1542 N N . GLN B 1 95 ? 10.414 -10.133 8.398 1 93.38 95 GLN B N 1
ATOM 1543 C CA . GLN B 1 95 ? 11.461 -11.141 8.461 1 93.38 95 GLN B CA 1
ATOM 1544 C C . GLN B 1 95 ? 11.547 -11.758 9.852 1 93.38 95 GLN B C 1
ATOM 1546 O O . GLN B 1 95 ? 12.398 -12.617 10.102 1 93.38 95 GLN B O 1
ATOM 1551 N N . GLY B 1 96 ? 10.617 -11.484 10.594 1 83.62 96 GLY B N 1
ATOM 1552 C CA . GLY B 1 96 ? 10.57 -12.078 11.922 1 83.62 96 GLY B CA 1
ATOM 1553 C C . GLY B 1 96 ? 11.688 -11.602 12.828 1 83.62 96 GLY B C 1
ATOM 1554 O O . GLY B 1 96 ? 12 -12.25 13.836 1 83.62 96 GLY B O 1
ATOM 1555 N N . LYS B 1 97 ? 12.477 -10.688 12.422 1 68.69 97 LYS B N 1
ATOM 1556 C CA . LYS B 1 97 ? 13.578 -10.203 13.258 1 68.69 97 LYS B CA 1
ATOM 1557 C C . LYS B 1 97 ? 13.086 -9.188 14.281 1 68.69 97 LYS B C 1
ATOM 1559 O O . LYS B 1 97 ? 12.438 -8.203 13.93 1 68.69 97 LYS B O 1
ATOM 1564 N N . GLN B 1 98 ? 12.312 -9.609 15.336 1 46.94 98 GLN B N 1
ATOM 1565 C CA . GLN B 1 98 ? 11.898 -8.711 16.406 1 46.94 98 GLN B CA 1
ATOM 1566 C C . GLN B 1 98 ? 13.109 -8.047 17.062 1 46.94 98 GLN B C 1
ATOM 1568 O O . GLN B 1 98 ? 14.188 -8.641 17.125 1 46.94 98 GLN B O 1
#

Secondary structure (DSSP, 8-state):
-----EEEEEEEEE-STTHHHHHHHHHHHTT--EEEEEEEEPTTSSEEEEEEEEE-SS-HHHHHHHHHTSTTEEEEEE-TT--THHHH-HHHHHTT--/-----EEEEEEEEE-STTHHHHHHHHHHHTT--EEEEEEEEPTTSSEEEEEEEEE-SS-HHHHHHHHHTSTTEEEEEE-SS--THHHH-HHHHHTT--

Sequence (196 aa):
MDKAKDVIIQLTVNNHAGVMSNITGLFTRRAFNLEGILCGRLKNTKTSKMYLLINNDNRIDQIVKQLKKLYDVLEVSICENCDYNIFDNVHELMQGKQMDKAKDVIIQLTVNNHAGVMSNITGLFTRRAFNLEGILCGRLKNTKTSKMYLLINNDNRIDQIVKQLKKLYDVLEVSICENCDYNIFDNVHELMQGKQ

Radius of gyration: 15.62 Å; Cα contacts (8 Å, |Δi|>4): 391; chains: 2; bounding box: 35×52×37 Å

Organism: NCBI:txid312168

InterPro domains:
  IPR002912 ACT domain [PS51671] (8-81)
  IPR004789 Acetolactate synthase, small subunit [PTHR30239] (3-79)
  IPR004789 Acetolactate synthase, small subunit [TIGR00119] (8-81)
  IPR039557 AHAS, ACT domain [cd04878] (8-77)
  IPR045865 ACT-like domain [SSF55021] (7-78)
  IPR054480 Acetolactate synthase small subunit-like, ACT domain [PF22629] (9-75)